Protein AF-A0A957PBJ5-F1 (afdb_monomer_lite)

Structure (mmCIF, N/CA/C/O backbone):
data_AF-A0A957PBJ5-F1
#
_entry.id   AF-A0A957PBJ5-F1
#
loop_
_atom_site.group_PDB
_atom_site.id
_atom_site.type_symbol
_atom_site.label_atom_id
_atom_site.label_alt_id
_atom_site.label_comp_id
_atom_site.label_asym_id
_atom_site.label_entity_id
_atom_site.label_seq_id
_atom_site.pdbx_PDB_ins_code
_atom_site.Cartn_x
_atom_site.Cartn_y
_atom_site.Cartn_z
_atom_site.occupancy
_atom_site.B_iso_or_equiv
_atom_site.auth_seq_id
_atom_site.auth_comp_id
_atom_site.auth_asym_id
_atom_site.auth_atom_id
_atom_site.pdbx_PDB_model_num
ATOM 1 N N . GLY A 1 1 ? 5.451 9.422 -8.117 1.00 60.31 1 GLY A N 1
ATOM 2 C CA . GLY A 1 1 ? 5.236 10.875 -8.255 1.00 60.31 1 GLY A CA 1
ATOM 3 C C . GLY A 1 1 ? 5.991 11.660 -7.193 1.00 60.31 1 GLY A C 1
ATOM 4 O O . GLY A 1 1 ? 6.461 11.076 -6.220 1.00 60.31 1 GLY A O 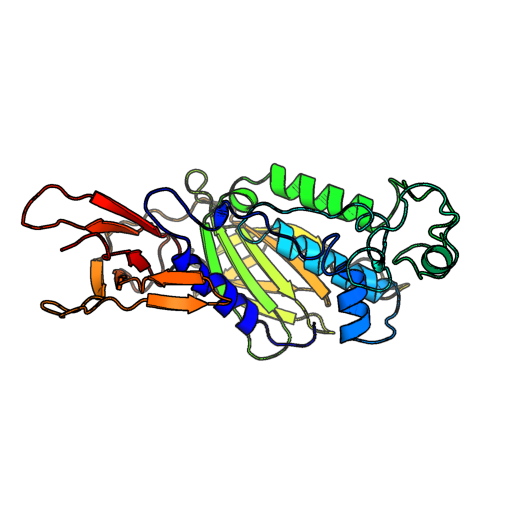1
ATOM 5 N N . GLY A 1 2 ? 6.094 12.979 -7.383 1.00 68.06 2 GLY A N 1
ATOM 6 C CA . GLY A 1 2 ? 6.824 13.903 -6.498 1.00 68.06 2 GLY A CA 1
ATOM 7 C C . GLY A 1 2 ? 6.012 14.517 -5.346 1.00 68.06 2 GLY A C 1
ATOM 8 O O . GLY A 1 2 ? 6.540 15.356 -4.619 1.00 68.06 2 GLY A O 1
ATOM 9 N N . ALA A 1 3 ? 4.742 14.135 -5.181 1.00 78.81 3 ALA A N 1
ATOM 10 C CA . ALA A 1 3 ? 3.877 14.631 -4.110 1.00 78.81 3 ALA A CA 1
ATOM 11 C C . ALA A 1 3 ? 4.184 13.981 -2.745 1.00 78.81 3 ALA A C 1
ATOM 13 O O . ALA A 1 3 ? 4.859 12.951 -2.660 1.00 78.81 3 ALA A O 1
ATOM 14 N N . GLY A 1 4 ? 3.674 14.585 -1.668 1.00 86.56 4 GLY A N 1
ATOM 15 C CA . GLY A 1 4 ? 3.733 14.000 -0.329 1.00 86.56 4 GLY A CA 1
ATOM 16 C C . GLY A 1 4 ? 2.822 12.783 -0.152 1.00 86.56 4 GLY A C 1
ATOM 17 O O . GLY A 1 4 ? 1.871 12.571 -0.904 1.00 86.56 4 GLY A O 1
ATOM 18 N N . ALA A 1 5 ? 3.105 11.999 0.884 1.00 91.56 5 ALA A N 1
ATOM 19 C CA . ALA A 1 5 ? 2.389 10.774 1.237 1.00 91.56 5 ALA A CA 1
ATOM 20 C C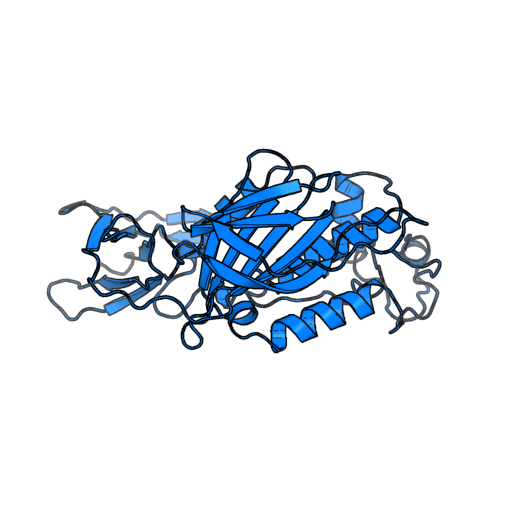 . ALA A 1 5 ? 0.972 10.993 1.810 1.00 91.56 5 ALA A C 1
ATOM 22 O O . ALA A 1 5 ? 0.202 10.042 1.928 1.00 91.56 5 ALA A O 1
ATOM 23 N N . ASP A 1 6 ? 0.596 12.226 2.155 1.00 94.62 6 ASP A N 1
ATOM 24 C CA . ASP A 1 6 ? -0.742 12.551 2.673 1.00 94.62 6 ASP A CA 1
ATOM 25 C C . ASP A 1 6 ? -1.882 12.197 1.706 1.00 94.62 6 ASP A C 1
ATOM 27 O O . ASP A 1 6 ? -2.988 11.888 2.149 1.00 94.62 6 ASP A O 1
ATOM 31 N N . ALA A 1 7 ? -1.620 12.191 0.396 1.00 92.56 7 ALA A N 1
ATOM 32 C CA . ALA A 1 7 ? -2.599 11.749 -0.593 1.00 92.56 7 ALA A CA 1
ATOM 33 C C . ALA A 1 7 ? -2.964 10.265 -0.417 1.00 92.56 7 ALA A C 1
ATOM 35 O O . ALA A 1 7 ? -4.136 9.920 -0.524 1.00 92.56 7 ALA A O 1
ATOM 36 N N . LEU A 1 8 ? -1.993 9.407 -0.073 1.00 93.94 8 LEU A N 1
ATOM 37 C CA . LEU A 1 8 ? -2.249 7.993 0.220 1.00 93.94 8 LEU A CA 1
ATOM 38 C C . LEU A 1 8 ? -3.034 7.830 1.520 1.00 93.94 8 LEU A C 1
ATOM 40 O O . LEU A 1 8 ? -3.991 7.067 1.550 1.00 93.94 8 LEU A O 1
ATOM 44 N N . ARG A 1 9 ? -2.691 8.585 2.576 1.00 95.31 9 ARG A N 1
ATOM 45 C CA . ARG A 1 9 ? -3.495 8.598 3.812 1.00 95.31 9 ARG A CA 1
ATOM 46 C C . ARG A 1 9 ? -4.957 8.901 3.507 1.00 95.31 9 ARG A C 1
ATOM 48 O O . ARG A 1 9 ? -5.824 8.194 3.996 1.00 95.31 9 ARG A O 1
ATOM 55 N N . ASN A 1 10 ? -5.214 9.959 2.741 1.00 94.69 10 ASN A N 1
ATOM 56 C CA . ASN A 1 10 ? -6.577 10.382 2.443 1.00 94.69 10 ASN A CA 1
ATOM 57 C C . ASN A 1 10 ? -7.299 9.356 1.560 1.00 94.69 10 ASN A C 1
ATOM 59 O O . ASN A 1 10 ? -8.431 9.016 1.869 1.00 94.69 10 ASN A O 1
ATOM 63 N N . LEU A 1 11 ? -6.623 8.813 0.538 1.00 94.38 11 LEU A N 1
ATOM 64 C CA . LEU A 1 11 ? -7.162 7.741 -0.303 1.00 94.38 11 LEU A CA 1
ATOM 65 C C . LEU A 1 11 ? -7.647 6.560 0.545 1.00 94.38 11 LEU A C 1
ATOM 67 O O . LEU A 1 11 ? -8.773 6.119 0.369 1.00 94.38 11 LEU A O 1
ATOM 71 N N . PHE A 1 12 ? -6.814 6.082 1.474 1.00 95.38 12 PHE A N 1
ATOM 72 C CA . PHE A 1 12 ? -7.177 4.957 2.336 1.00 95.38 12 PHE A CA 1
ATOM 73 C C . PHE A 1 12 ? -8.167 5.330 3.450 1.00 95.38 12 PHE A C 1
ATOM 75 O O . PHE A 1 12 ? -8.836 4.464 3.994 1.00 95.38 12 PHE A O 1
ATOM 82 N N . ALA A 1 13 ? -8.300 6.609 3.804 1.00 93.88 13 ALA A N 1
ATOM 83 C CA . ALA A 1 13 ? -9.338 7.058 4.733 1.00 93.88 13 ALA A CA 1
ATOM 84 C C . ALA A 1 13 ? -10.735 7.106 4.082 1.00 93.88 13 ALA A C 1
ATOM 86 O O . ALA A 1 13 ? -11.736 7.131 4.797 1.00 93.88 13 ALA A O 1
ATOM 87 N N . ASP A 1 14 ? -10.811 7.129 2.748 1.00 93.94 14 ASP A N 1
ATOM 88 C CA . ASP A 1 14 ? -12.068 7.062 1.991 1.00 93.94 14 ASP A CA 1
ATOM 89 C C . ASP A 1 14 ? -12.553 5.611 1.786 1.00 93.94 14 ASP A C 1
ATOM 91 O O . ASP A 1 14 ? -13.617 5.373 1.211 1.00 93.94 14 ASP A O 1
ATOM 95 N N . ASP A 1 15 ? -11.806 4.625 2.285 1.00 95.06 15 ASP A N 1
ATOM 96 C CA . ASP A 1 15 ? -12.132 3.202 2.184 1.00 95.06 15 ASP A CA 1
ATOM 97 C C . ASP A 1 15 ? -13.486 2.868 2.821 1.00 95.06 15 ASP A C 1
ATOM 99 O O . ASP A 1 15 ? -14.220 2.027 2.299 1.00 95.06 15 ASP A O 1
ATOM 103 N N . ASP A 1 16 ? -13.850 3.596 3.875 1.00 93.75 16 ASP A N 1
ATOM 104 C CA . ASP A 1 16 ? -15.081 3.414 4.645 1.00 93.75 16 ASP A CA 1
ATOM 105 C C . ASP A 1 16 ? -16.348 3.650 3.812 1.00 93.75 16 ASP A C 1
ATOM 107 O O . ASP A 1 16 ? -17.414 3.123 4.133 1.00 93.75 16 ASP A O 1
ATOM 111 N N . TYR A 1 17 ? -16.259 4.392 2.698 1.00 92.31 17 TYR A N 1
ATOM 112 C CA . TYR A 1 17 ? -17.377 4.543 1.756 1.00 92.31 17 TYR A CA 1
ATOM 113 C C . TYR A 1 17 ? -17.774 3.224 1.077 1.00 92.31 17 TYR A C 1
ATOM 115 O O . TYR A 1 17 ? -18.901 3.104 0.582 1.00 92.31 17 TYR A O 1
ATOM 123 N N . TYR A 1 18 ? -16.866 2.249 1.062 1.00 92.12 18 TYR A N 1
ATOM 124 C CA . TYR A 1 18 ? -17.073 0.900 0.544 1.00 92.12 18 TYR A CA 1
ATOM 125 C C . TYR A 1 18 ? -17.307 -0.130 1.654 1.00 92.12 18 TYR A C 1
ATOM 127 O O . TYR A 1 18 ? -17.421 -1.312 1.347 1.00 92.12 18 TYR A O 1
ATOM 135 N N . THR A 1 19 ? -17.328 0.284 2.924 1.00 92.12 19 THR A N 1
ATOM 136 C CA . THR A 1 19 ? -17.591 -0.608 4.055 1.00 92.12 19 THR A CA 1
ATOM 137 C C . THR A 1 19 ? -19.088 -0.643 4.328 1.00 92.12 19 THR A C 1
ATOM 139 O O . THR A 1 19 ? -19.666 0.322 4.835 1.00 92.12 19 THR A O 1
ATOM 142 N N . ASP A 1 20 ? -19.722 -1.772 4.017 1.00 90.25 20 ASP A N 1
ATOM 143 C CA . ASP A 1 20 ? -21.121 -2.023 4.346 1.00 90.25 20 ASP A CA 1
ATOM 144 C C . ASP A 1 20 ? -21.366 -3.471 4.822 1.00 90.25 20 ASP A C 1
ATOM 146 O O . ASP A 1 20 ? -20.470 -4.157 5.322 1.00 90.25 20 ASP A O 1
ATOM 150 N N . ALA A 1 21 ? -22.618 -3.935 4.782 1.00 88.94 21 ALA A N 1
ATOM 151 C CA . ALA A 1 21 ? -22.997 -5.233 5.323 1.00 88.94 21 ALA A CA 1
ATOM 152 C C . ALA A 1 21 ? -22.384 -6.427 4.567 1.00 88.94 21 ALA A C 1
ATOM 154 O O . ALA A 1 21 ? -22.269 -7.502 5.174 1.00 88.94 21 ALA A O 1
ATOM 155 N N . ASP A 1 22 ? -22.033 -6.263 3.291 1.00 87.75 22 ASP A N 1
ATOM 156 C CA . ASP A 1 22 ? -21.550 -7.320 2.398 1.00 87.75 22 ASP A CA 1
ATOM 157 C C . ASP A 1 22 ? -20.387 -6.903 1.477 1.00 87.75 22 ASP A C 1
ATOM 159 O O . ASP A 1 22 ? -19.896 -7.735 0.710 1.00 87.75 22 ASP A O 1
ATOM 163 N N . SER A 1 23 ? -19.877 -5.679 1.605 1.00 89.44 23 SER A N 1
ATOM 164 C CA . SER A 1 23 ? -18.703 -5.182 0.895 1.00 89.44 23 SER A CA 1
ATOM 165 C C . SER A 1 23 ? -17.704 -4.475 1.819 1.00 89.44 23 SER A C 1
ATOM 167 O O . SER A 1 23 ? -18.026 -3.967 2.893 1.00 89.44 23 SER A O 1
ATOM 169 N N . ASN A 1 24 ? -16.440 -4.532 1.406 1.00 90.44 24 ASN A N 1
ATOM 170 C CA . ASN A 1 24 ? -15.316 -3.814 1.994 1.00 90.44 24 ASN A CA 1
ATOM 171 C C . ASN A 1 24 ? -14.297 -3.610 0.872 1.00 90.44 24 ASN A C 1
ATOM 173 O O . ASN A 1 24 ? -14.102 -4.489 0.018 1.00 90.44 24 ASN A O 1
ATOM 177 N N . ALA A 1 25 ? -13.618 -2.471 0.874 1.00 92.38 25 ALA A N 1
ATOM 178 C CA . ALA A 1 25 ? -12.661 -2.165 -0.162 1.00 92.38 25 ALA A CA 1
ATOM 179 C C . ALA A 1 25 ? -11.377 -3.036 -0.180 1.00 92.38 25 ALA A C 1
ATOM 181 O O . ALA A 1 25 ? -10.609 -2.986 -1.140 1.00 92.38 25 ALA A O 1
ATOM 182 N N . TYR A 1 26 ? -11.202 -3.953 0.778 1.00 91.06 26 TYR A N 1
ATOM 183 C CA . TYR A 1 26 ? -10.214 -5.043 0.719 1.00 91.06 26 TYR A CA 1
ATOM 184 C C . TYR A 1 26 ? -10.490 -6.045 -0.414 1.00 91.06 26 TYR A C 1
ATOM 186 O O . TYR A 1 26 ? -9.587 -6.767 -0.830 1.00 91.06 26 TYR A O 1
ATOM 194 N N . SER A 1 27 ? -11.719 -6.076 -0.941 1.00 89.44 27 SER A N 1
ATOM 195 C CA . SER A 1 27 ? -12.099 -6.914 -2.088 1.00 89.44 27 SER A CA 1
ATOM 196 C C . SER A 1 27 ? -11.952 -6.205 -3.440 1.00 89.44 27 SER A C 1
ATOM 198 O O . SER A 1 27 ? -12.257 -6.803 -4.473 1.00 89.44 27 SER A O 1
ATOM 200 N N . LEU A 1 28 ? -11.517 -4.938 -3.465 1.00 93.06 28 LEU A N 1
ATOM 201 C CA . LEU A 1 28 ? -11.364 -4.198 -4.716 1.00 93.06 28 LEU A CA 1
ATOM 202 C C . LEU A 1 28 ? -10.130 -4.675 -5.486 1.00 93.06 28 LEU A C 1
ATOM 204 O O . LEU A 1 28 ? -9.044 -4.750 -4.905 1.00 93.06 28 LEU A O 1
ATOM 208 N N . PRO A 1 29 ? -10.255 -4.921 -6.801 1.00 95.31 29 PRO A N 1
ATOM 209 C CA . PRO A 1 29 ? -9.101 -5.006 -7.677 1.00 95.31 29 PRO A CA 1
ATOM 210 C C . PRO A 1 29 ? -8.335 -3.679 -7.665 1.00 95.31 29 PRO A C 1
ATOM 212 O O . PRO A 1 29 ? -8.904 -2.629 -7.967 1.00 95.31 29 PRO A O 1
ATOM 215 N N . THR A 1 30 ? -7.050 -3.723 -7.331 1.00 95.69 30 THR A N 1
ATOM 216 C CA . THR A 1 30 ? -6.150 -2.569 -7.363 1.00 95.69 30 THR A CA 1
ATOM 217 C C . THR A 1 30 ? -5.233 -2.681 -8.572 1.00 95.69 30 THR A C 1
ATOM 219 O O . THR A 1 30 ? -4.684 -3.741 -8.862 1.00 95.69 30 THR A O 1
ATOM 222 N N . PHE A 1 31 ? -5.084 -1.587 -9.311 1.00 96.19 31 PHE A N 1
ATOM 223 C CA . PHE A 1 31 ? -4.212 -1.508 -10.478 1.00 96.19 31 PHE A CA 1
ATOM 224 C C . PHE A 1 31 ? -3.640 -0.096 -10.591 1.00 96.19 31 PHE A C 1
ATOM 226 O O . PHE A 1 31 ? -4.268 0.875 -10.171 1.00 96.19 31 PHE A O 1
ATOM 233 N N . ILE A 1 32 ? -2.448 0.012 -11.168 1.00 96.06 32 ILE A N 1
ATOM 234 C CA . ILE A 1 32 ? -1.750 1.290 -11.398 1.00 96.06 32 ILE A CA 1
ATOM 235 C C . ILE A 1 32 ? -1.565 1.608 -12.889 1.00 96.06 32 ILE A C 1
ATOM 237 O O . ILE A 1 32 ? -1.034 2.656 -13.243 1.00 96.06 32 ILE A O 1
ATOM 241 N N . GLY A 1 33 ? -2.031 0.709 -13.753 1.00 95.44 33 GLY A N 1
ATOM 242 C CA . GLY A 1 33 ? -2.066 0.846 -15.201 1.00 95.44 33 GLY A CA 1
ATOM 243 C C . GLY A 1 33 ? -3.074 -0.137 -15.792 1.00 95.44 33 GLY A C 1
ATOM 244 O O . GLY A 1 33 ? -3.419 -1.139 -15.161 1.00 95.44 33 GLY A O 1
ATOM 245 N N . ASN A 1 34 ? -3.602 0.178 -16.972 1.00 95.81 34 ASN A N 1
ATOM 246 C CA . ASN A 1 34 ? -4.503 -0.692 -17.722 1.00 95.81 34 ASN A CA 1
ATOM 247 C C . ASN A 1 34 ? -4.548 -0.315 -19.217 1.00 95.81 34 ASN A C 1
ATOM 249 O O . ASN A 1 34 ? -3.924 0.642 -19.669 1.00 95.81 34 ASN A O 1
ATOM 253 N N . HIS A 1 35 ? -5.344 -1.068 -19.976 1.00 94.62 35 HIS A N 1
ATOM 254 C CA . HIS A 1 35 ? -5.518 -0.925 -21.423 1.00 94.62 35 HIS A CA 1
ATOM 255 C C . HIS A 1 35 ? -6.326 0.297 -21.879 1.00 94.62 35 HIS A C 1
ATOM 257 O O . HIS A 1 35 ? -6.486 0.468 -23.088 1.00 94.62 35 HIS A O 1
ATOM 263 N N . ASP A 1 36 ? -6.913 1.066 -20.960 1.00 92.75 36 ASP A N 1
ATOM 264 C CA . ASP A 1 36 ? -7.761 2.218 -21.284 1.00 92.75 36 ASP A CA 1
ATOM 265 C C . ASP A 1 36 ? -7.028 3.531 -21.042 1.00 92.75 36 ASP A C 1
ATOM 267 O O . ASP A 1 36 ? -7.086 4.425 -21.879 1.00 92.75 36 ASP A O 1
ATOM 271 N N . ARG A 1 37 ? -6.348 3.641 -19.897 1.00 92.69 37 ARG A N 1
ATOM 272 C CA . ARG A 1 37 ? -5.684 4.868 -19.450 1.00 92.69 37 ARG A CA 1
ATOM 273 C C . ARG A 1 37 ? -4.199 4.897 -19.768 1.00 92.69 37 ARG A C 1
ATOM 275 O O . ARG A 1 37 ? -3.638 5.978 -19.860 1.00 92.69 37 ARG A O 1
ATOM 282 N N . GLY A 1 38 ? -3.553 3.741 -19.882 1.00 95.50 38 GLY A N 1
ATOM 283 C CA . GLY A 1 38 ? -2.102 3.668 -20.018 1.00 95.50 38 GLY A CA 1
ATOM 284 C C . GLY A 1 38 ? -1.427 2.835 -18.935 1.00 95.50 38 GLY A C 1
ATOM 285 O O . GLY A 1 38 ? -2.049 2.390 -17.964 1.00 95.50 38 GLY A O 1
ATOM 286 N N . ARG A 1 39 ? -0.125 2.625 -19.124 1.00 96.31 39 ARG A N 1
ATOM 287 C CA . ARG A 1 39 ? 0.744 1.871 -18.215 1.00 96.31 39 ARG A CA 1
ATOM 288 C C . ARG A 1 39 ? 1.342 2.797 -17.167 1.00 96.31 39 ARG A C 1
ATOM 290 O O . ARG A 1 39 ? 1.539 3.985 -17.413 1.00 96.31 39 ARG A O 1
ATOM 297 N N . PHE A 1 40 ? 1.709 2.248 -16.012 1.00 95.75 40 PHE A N 1
ATOM 298 C CA . PHE A 1 40 ? 2.335 3.056 -14.964 1.00 95.75 40 PHE A CA 1
ATOM 299 C C . PHE A 1 40 ? 3.657 3.694 -15.417 1.00 95.75 40 PHE A C 1
ATOM 301 O O . PHE A 1 40 ? 3.933 4.835 -15.058 1.00 95.75 40 PHE A O 1
ATOM 308 N N . ALA A 1 41 ? 4.458 2.982 -16.219 1.00 95.50 41 ALA A N 1
ATOM 309 C CA . ALA A 1 41 ? 5.715 3.510 -16.746 1.00 95.50 41 ALA A CA 1
ATOM 310 C C . ALA A 1 41 ? 5.500 4.763 -17.616 1.00 95.50 41 ALA A C 1
ATOM 312 O O . ALA A 1 41 ? 6.246 5.726 -17.473 1.00 95.50 41 ALA A O 1
ATOM 313 N N . HIS A 1 42 ? 4.431 4.801 -18.420 1.00 95.06 42 HIS A N 1
ATOM 314 C CA . HIS A 1 42 ? 4.063 5.990 -19.190 1.00 95.06 42 HIS A CA 1
ATOM 315 C C . HIS A 1 42 ? 3.769 7.190 -18.279 1.00 95.06 42 HIS A C 1
ATOM 317 O O . HIS A 1 42 ? 4.392 8.239 -18.416 1.00 95.06 42 HIS A O 1
ATOM 323 N N . PHE A 1 43 ? 2.894 7.024 -17.280 1.00 94.69 43 PHE A N 1
ATOM 324 C CA . PHE A 1 43 ? 2.588 8.104 -16.330 1.00 94.69 43 PHE A CA 1
ATOM 325 C C . PHE A 1 43 ? 3.814 8.542 -15.523 1.00 94.69 43 PHE A C 1
ATOM 327 O O . PHE A 1 43 ? 3.943 9.707 -15.150 1.00 94.69 43 PHE A O 1
ATOM 334 N N . LEU A 1 44 ? 4.728 7.610 -15.235 1.00 94.44 44 LEU A N 1
ATOM 335 C CA . LEU A 1 44 ? 5.987 7.924 -14.576 1.00 94.44 44 LEU A CA 1
ATOM 336 C C . LEU A 1 44 ? 6.849 8.853 -15.442 1.00 94.44 44 LEU A C 1
ATOM 338 O O . LEU A 1 44 ? 7.397 9.822 -14.909 1.00 94.44 44 LEU A O 1
ATOM 342 N N . ASP A 1 45 ? 6.957 8.576 -16.739 1.00 92.62 45 ASP A N 1
ATOM 343 C CA . ASP A 1 45 ? 7.727 9.394 -17.675 1.00 92.62 45 ASP A CA 1
ATOM 344 C C . ASP A 1 45 ? 7.060 10.762 -17.905 1.00 92.62 45 ASP A C 1
ATOM 346 O O . ASP A 1 45 ? 7.753 11.782 -17.906 1.00 92.62 45 ASP A O 1
ATOM 350 N N . GLU A 1 46 ? 5.725 10.828 -17.991 1.00 92.62 46 GLU A N 1
ATOM 351 C CA . GLU A 1 46 ? 4.984 12.099 -18.058 1.00 92.62 46 GLU A CA 1
ATOM 352 C C . GLU A 1 46 ? 5.243 12.990 -16.830 1.00 92.62 46 GLU A C 1
ATOM 354 O O . GLU A 1 46 ? 5.477 14.194 -16.960 1.00 92.62 46 GLU A O 1
ATOM 359 N N . ASP A 1 47 ? 5.248 12.397 -15.632 1.00 91.50 47 ASP A N 1
ATOM 360 C CA . ASP A 1 47 ? 5.425 13.117 -14.368 1.00 91.50 47 ASP A CA 1
ATOM 361 C C . ASP A 1 47 ? 6.853 13.653 -14.160 1.00 91.50 47 ASP A C 1
ATOM 363 O O . ASP A 1 47 ? 7.051 14.599 -13.391 1.00 91.50 47 ASP A O 1
ATOM 367 N N . ASN A 1 48 ? 7.868 13.009 -14.747 1.00 90.25 48 ASN A N 1
ATOM 368 C CA . ASN A 1 48 ? 9.274 13.242 -14.383 1.00 90.25 48 ASN A CA 1
ATOM 369 C C . ASN A 1 48 ? 10.167 13.658 -15.559 1.00 90.25 48 ASN A C 1
ATOM 371 O O . ASN A 1 48 ? 11.271 14.156 -15.326 1.00 90.25 48 ASN A O 1
ATOM 375 N N . GLY A 1 49 ? 9.712 13.495 -16.803 1.00 87.06 49 GLY A N 1
ATOM 376 C CA . GLY A 1 49 ? 10.581 13.570 -17.971 1.00 87.06 49 GLY A CA 1
ATOM 377 C C . GLY A 1 49 ? 11.626 12.442 -17.981 1.00 87.06 49 GLY A C 1
ATOM 378 O O . GLY A 1 49 ? 11.470 11.446 -17.274 1.00 87.06 49 GLY A O 1
ATOM 379 N N . PRO A 1 50 ? 12.712 12.578 -18.767 1.00 80.88 50 PRO A N 1
ATOM 380 C CA . PRO A 1 50 ? 13.721 11.530 -18.895 1.00 80.88 50 PRO A CA 1
ATOM 381 C C . PRO A 1 50 ? 14.393 11.199 -17.556 1.00 80.88 50 PRO A C 1
ATOM 383 O O . PRO A 1 50 ? 15.060 12.049 -16.959 1.00 80.88 50 PRO A O 1
ATOM 386 N N . LEU A 1 51 ? 14.260 9.947 -17.118 1.00 90.38 51 LEU A N 1
ATOM 387 C CA . LEU A 1 51 ? 14.918 9.397 -15.934 1.00 90.38 51 LEU A CA 1
ATOM 388 C C . LEU A 1 51 ? 15.950 8.333 -16.337 1.00 90.38 51 LEU A C 1
ATOM 390 O O . LEU A 1 51 ? 15.739 7.625 -17.322 1.00 90.38 51 LEU A O 1
ATOM 394 N N . PRO A 1 52 ? 17.046 8.162 -15.574 1.00 90.94 52 PRO A N 1
ATOM 395 C CA . PRO A 1 52 ? 17.922 7.008 -15.738 1.00 90.94 52 PRO A CA 1
ATOM 396 C C . PRO A 1 52 ? 17.154 5.697 -15.533 1.00 90.94 52 PRO A C 1
ATOM 398 O O . PRO A 1 52 ? 16.317 5.600 -14.632 1.00 90.94 52 PRO A O 1
ATOM 401 N N . ASP A 1 53 ? 17.485 4.670 -16.313 1.00 90.75 53 ASP A N 1
ATOM 402 C CA . ASP A 1 53 ? 16.749 3.401 -16.316 1.00 90.75 53 ASP A CA 1
ATOM 403 C C . ASP A 1 53 ? 16.709 2.714 -14.936 1.00 90.75 53 ASP A C 1
ATOM 405 O O . ASP A 1 53 ? 15.648 2.316 -14.458 1.00 90.75 53 ASP A O 1
ATOM 409 N N . ALA A 1 54 ? 17.831 2.713 -14.206 1.00 92.25 54 ALA A N 1
ATOM 410 C CA . ALA A 1 54 ? 17.890 2.196 -12.836 1.00 92.25 54 ALA A CA 1
ATOM 411 C C . ALA A 1 54 ? 16.900 2.896 -11.880 1.00 92.25 54 ALA A C 1
ATOM 413 O O . ALA A 1 54 ? 16.358 2.272 -10.964 1.00 92.25 54 ALA A O 1
ATOM 414 N N . GLU A 1 55 ? 16.644 4.192 -12.085 1.00 93.62 55 GLU A N 1
ATOM 415 C CA . GLU A 1 55 ? 15.671 4.943 -11.291 1.00 93.62 55 GLU A CA 1
ATOM 416 C C . GLU A 1 55 ? 14.233 4.623 -11.719 1.00 93.62 55 GLU A C 1
ATOM 418 O O . GLU A 1 55 ? 13.378 4.428 -10.849 1.00 93.62 55 GLU A O 1
ATOM 423 N N . ARG A 1 56 ? 13.969 4.498 -13.031 1.00 94.69 56 ARG A N 1
ATOM 424 C CA . ARG A 1 56 ? 12.666 4.044 -13.559 1.00 94.69 56 ARG A CA 1
ATOM 425 C C . ARG A 1 56 ? 12.308 2.681 -12.974 1.00 94.69 56 ARG A C 1
ATOM 427 O O . ARG A 1 56 ? 11.246 2.540 -12.369 1.00 94.69 56 ARG A O 1
ATOM 434 N N . LEU A 1 57 ? 13.233 1.721 -13.035 1.00 95.62 57 LEU A N 1
ATOM 435 C CA . LEU A 1 57 ? 13.076 0.395 -12.438 1.00 95.62 57 LEU A CA 1
ATOM 436 C C . LEU A 1 57 ? 12.731 0.468 -10.949 1.00 95.62 57 LEU A C 1
ATOM 438 O O . LEU A 1 57 ? 11.760 -0.154 -10.520 1.00 95.62 57 LEU A O 1
ATOM 442 N N . ALA A 1 58 ? 13.481 1.235 -10.152 1.00 96.12 58 ALA A N 1
ATOM 443 C CA . ALA A 1 58 ? 13.223 1.344 -8.716 1.00 96.12 58 ALA A CA 1
ATOM 444 C C . ALA A 1 58 ? 11.825 1.914 -8.420 1.00 96.12 58 ALA A C 1
ATOM 446 O O . ALA A 1 58 ? 11.090 1.377 -7.592 1.00 96.12 58 ALA A O 1
ATOM 447 N N . ARG A 1 59 ? 11.410 2.957 -9.145 1.00 96.88 59 ARG A N 1
ATOM 448 C CA . ARG A 1 59 ? 10.092 3.583 -8.968 1.00 96.88 59 ARG A CA 1
ATOM 449 C C . ARG A 1 59 ? 8.940 2.680 -9.419 1.00 96.88 59 ARG A C 1
ATOM 451 O O . ARG A 1 59 ? 7.908 2.659 -8.749 1.00 96.88 59 ARG A O 1
ATOM 458 N N . ILE A 1 60 ? 9.108 1.917 -10.501 1.00 97.50 60 ILE A N 1
ATOM 459 C CA . ILE A 1 60 ? 8.114 0.931 -10.955 1.00 97.50 60 ILE A CA 1
ATOM 460 C C . ILE A 1 60 ? 7.979 -0.197 -9.932 1.00 97.50 60 ILE A C 1
ATOM 462 O O . ILE A 1 60 ? 6.857 -0.549 -9.561 1.00 97.50 60 ILE A O 1
ATOM 466 N N . LYS A 1 61 ? 9.099 -0.726 -9.424 1.00 98.00 61 LYS A N 1
ATOM 467 C CA . LYS A 1 61 ? 9.097 -1.749 -8.369 1.00 98.00 61 LYS A CA 1
ATOM 468 C C . LYS A 1 61 ? 8.441 -1.241 -7.090 1.00 98.00 61 LYS A C 1
ATOM 470 O O . LYS A 1 61 ? 7.622 -1.950 -6.515 1.00 98.00 61 LYS A O 1
ATOM 475 N N . LEU A 1 62 ? 8.729 -0.004 -6.681 1.00 97.94 62 LEU A N 1
ATOM 476 C CA . LEU A 1 62 ? 8.081 0.636 -5.537 1.00 97.94 62 LEU A CA 1
ATOM 477 C C . LEU A 1 62 ? 6.562 0.733 -5.711 1.00 97.94 62 LEU A C 1
ATOM 479 O O . LEU A 1 62 ? 5.815 0.402 -4.791 1.00 97.94 62 LEU A O 1
ATOM 483 N N . ALA A 1 63 ? 6.102 1.190 -6.877 1.00 97.50 63 ALA A N 1
ATOM 484 C CA . ALA A 1 63 ? 4.677 1.334 -7.157 1.00 97.50 63 ALA A CA 1
ATOM 485 C C . ALA A 1 63 ? 3.954 -0.019 -7.123 1.00 97.50 63 ALA A C 1
ATOM 487 O O . ALA A 1 63 ? 2.897 -0.137 -6.504 1.00 97.50 63 ALA A O 1
ATOM 488 N N . HIS A 1 64 ? 4.561 -1.057 -7.703 1.00 98.44 64 HIS A N 1
ATOM 489 C CA . HIS A 1 64 ? 4.024 -2.413 -7.645 1.00 98.44 64 HIS A CA 1
ATOM 490 C C . HIS A 1 64 ? 4.073 -2.988 -6.227 1.00 98.44 64 HIS A C 1
ATOM 492 O O . HIS A 1 64 ? 3.094 -3.584 -5.795 1.00 98.44 64 HIS A O 1
ATOM 498 N N . ALA A 1 65 ? 5.142 -2.767 -5.457 1.00 98.25 65 ALA A N 1
ATOM 499 C CA . ALA A 1 65 ? 5.202 -3.186 -4.057 1.00 98.25 65 ALA A CA 1
ATOM 500 C C . ALA A 1 65 ? 4.081 -2.542 -3.227 1.00 98.25 65 ALA A C 1
ATOM 502 O O . ALA A 1 65 ? 3.408 -3.232 -2.464 1.00 98.25 65 ALA A O 1
ATOM 503 N N . LEU A 1 66 ? 3.815 -1.244 -3.419 1.00 97.56 66 LEU A N 1
ATOM 504 C CA . LEU A 1 66 ? 2.681 -0.580 -2.776 1.00 97.56 66 LEU A CA 1
ATOM 505 C C . LEU A 1 66 ? 1.340 -1.186 -3.223 1.00 97.56 66 LEU A C 1
ATOM 507 O O . LEU A 1 66 ? 0.498 -1.445 -2.372 1.00 97.56 66 LEU A O 1
ATOM 511 N N . MET A 1 67 ? 1.154 -1.466 -4.517 1.00 97.50 67 MET A N 1
ATOM 512 C CA . MET A 1 67 ? -0.057 -2.117 -5.040 1.00 97.50 67 MET A CA 1
ATOM 513 C C . MET A 1 67 ? -0.269 -3.526 -4.464 1.00 97.50 67 MET A C 1
ATOM 515 O O . MET A 1 67 ? -1.401 -3.893 -4.165 1.00 97.50 67 MET A O 1
ATOM 519 N N . PHE A 1 68 ? 0.806 -4.303 -4.296 1.00 98.25 68 PHE A N 1
ATOM 520 C CA . PHE A 1 68 ? 0.764 -5.650 -3.722 1.00 98.25 68 PHE A CA 1
ATOM 521 C C . PHE A 1 68 ? 0.481 -5.650 -2.221 1.00 98.25 68 PHE A C 1
ATOM 523 O O . PHE A 1 68 ? -0.230 -6.528 -1.742 1.00 98.25 68 PHE A O 1
ATOM 530 N N . PHE A 1 69 ? 1.090 -4.732 -1.468 1.00 98.31 69 PHE A N 1
ATOM 531 C CA . PHE A 1 69 ? 1.105 -4.812 -0.006 1.00 98.31 69 PHE A CA 1
ATOM 532 C C . PHE A 1 69 ? 0.161 -3.840 0.686 1.00 98.31 69 PHE A C 1
ATOM 534 O O . PHE A 1 69 ? -0.071 -4.005 1.884 1.00 98.31 69 PHE A O 1
ATOM 541 N N . ALA A 1 70 ? -0.410 -2.871 -0.028 1.00 97.38 70 ALA A N 1
ATOM 542 C CA . ALA A 1 70 ? -1.623 -2.211 0.430 1.00 97.38 70 ALA A CA 1
ATOM 543 C C . ALA A 1 70 ? -2.810 -3.189 0.386 1.00 97.38 70 ALA A C 1
ATOM 545 O O . ALA A 1 70 ? -2.735 -4.272 -0.198 1.00 97.38 70 ALA A O 1
ATOM 546 N N . ARG A 1 71 ? -3.917 -2.823 1.028 1.00 95.75 71 ARG A N 1
ATOM 547 C CA . ARG A 1 71 ? -5.170 -3.578 0.949 1.00 95.75 71 ARG A CA 1
ATOM 548 C C . ARG A 1 71 ? -5.636 -3.730 -0.507 1.00 95.75 71 ARG A C 1
ATOM 550 O O . ARG A 1 71 ? -5.325 -2.890 -1.354 1.00 95.75 71 ARG A O 1
ATOM 557 N N . GLY A 1 72 ? -6.476 -4.731 -0.767 1.00 95.12 72 GLY A N 1
ATOM 558 C CA . GLY A 1 72 ? -7.068 -4.979 -2.084 1.00 95.12 72 GLY A CA 1
ATOM 559 C C . GLY A 1 72 ? -6.484 -6.202 -2.793 1.00 95.12 72 GLY A C 1
ATOM 560 O O . GLY A 1 72 ? -5.683 -6.958 -2.238 1.00 95.12 72 GLY A O 1
ATOM 561 N N . VAL A 1 73 ? -6.911 -6.399 -4.038 1.00 95.81 73 VAL A N 1
ATOM 562 C CA . VAL A 1 73 ? -6.496 -7.513 -4.896 1.00 95.81 73 VAL A CA 1
ATOM 563 C C . VAL A 1 73 ? -5.620 -6.967 -6.030 1.00 95.81 73 VAL A C 1
ATOM 565 O O . VAL A 1 73 ? -6.167 -6.393 -6.972 1.00 95.81 73 VAL A O 1
ATOM 568 N N . PRO A 1 74 ? -4.285 -7.130 -5.980 1.00 97.06 74 PRO A N 1
ATOM 569 C CA . PRO A 1 74 ? -3.388 -6.542 -6.970 1.00 97.06 74 PRO A CA 1
ATOM 570 C C . PRO A 1 74 ? -3.576 -7.168 -8.355 1.00 97.06 74 PRO A C 1
ATOM 572 O O . PRO A 1 74 ? -3.575 -8.392 -8.507 1.00 97.06 74 PRO A O 1
ATOM 575 N N . VAL A 1 75 ? -3.687 -6.319 -9.375 1.00 97.69 75 VAL A N 1
ATOM 576 C CA . VAL A 1 75 ? -3.806 -6.699 -10.785 1.00 97.69 75 VAL A CA 1
ATOM 577 C C . VAL A 1 75 ? -2.645 -6.095 -11.566 1.00 97.69 75 VAL A C 1
ATOM 579 O O . VAL A 1 75 ? -2.495 -4.878 -11.638 1.00 97.69 75 VAL A O 1
ATOM 582 N N . ILE A 1 76 ? -1.838 -6.963 -12.175 1.00 97.56 76 ILE A N 1
ATOM 583 C CA . ILE A 1 76 ? -0.772 -6.571 -13.103 1.00 97.56 76 ILE A CA 1
ATOM 584 C C . ILE A 1 76 ? -1.349 -6.538 -14.516 1.00 97.56 76 ILE A C 1
ATOM 586 O O . ILE A 1 76 ? -2.072 -7.455 -14.920 1.00 97.56 76 ILE A O 1
ATOM 590 N N . TYR A 1 77 ? -1.017 -5.496 -15.272 1.00 97.75 77 TYR A N 1
ATOM 591 C CA . TYR A 1 77 ? -1.347 -5.414 -16.685 1.00 97.75 77 TYR A CA 1
ATOM 592 C C . TYR A 1 77 ? -0.208 -6.006 -17.527 1.00 97.75 77 TYR A C 1
ATOM 594 O O . TYR A 1 77 ? 0.961 -5.723 -17.286 1.00 97.75 77 TYR A O 1
ATOM 602 N N . TYR A 1 78 ? -0.543 -6.868 -18.493 1.00 97.44 78 TYR A N 1
ATOM 603 C CA . TYR A 1 78 ? 0.450 -7.657 -19.235 1.00 97.44 78 TYR A CA 1
ATOM 604 C C . TYR A 1 78 ? 1.508 -6.767 -19.897 1.00 97.44 78 TYR A C 1
ATOM 606 O O . TYR A 1 78 ? 1.170 -5.732 -20.474 1.00 97.44 78 TYR A O 1
ATOM 614 N N . GLY A 1 79 ? 2.768 -7.188 -19.866 1.00 97.19 79 GLY A N 1
ATOM 615 C CA . GLY A 1 79 ? 3.888 -6.420 -20.407 1.00 97.19 79 GLY A CA 1
ATOM 616 C C . GLY A 1 79 ? 4.489 -5.419 -19.423 1.00 97.19 79 GLY A C 1
ATOM 617 O O . GLY A 1 79 ? 5.640 -5.037 -19.615 1.00 97.19 79 GLY A O 1
ATOM 618 N N . ASP A 1 80 ? 3.805 -5.054 -18.332 1.00 97.75 80 ASP A N 1
ATOM 619 C CA . ASP A 1 80 ? 4.427 -4.244 -17.273 1.00 97.75 80 ASP A CA 1
ATOM 620 C C . ASP A 1 80 ? 5.611 -5.008 -16.648 1.00 97.75 80 ASP A C 1
ATOM 622 O O . ASP A 1 80 ? 6.642 -4.427 -16.312 1.00 97.75 80 ASP A O 1
ATOM 626 N N . GLU A 1 81 ? 5.510 -6.338 -16.566 1.00 97.81 81 GLU A N 1
ATOM 627 C CA . GLU A 1 81 ? 6.587 -7.228 -16.131 1.00 97.81 81 GLU A CA 1
ATOM 628 C C . GLU A 1 81 ? 7.775 -7.291 -17.112 1.00 97.81 81 GLU A C 1
ATOM 630 O O . GLU A 1 81 ? 8.869 -7.706 -16.723 1.00 97.81 81 GLU A O 1
ATOM 635 N N . GLN A 1 82 ? 7.575 -6.818 -18.345 1.00 97.94 82 GLN A N 1
ATOM 636 C CA . GLN A 1 82 ? 8.558 -6.750 -19.434 1.00 97.94 82 GLN A CA 1
ATOM 637 C C . GLN A 1 82 ? 8.983 -5.309 -19.759 1.00 97.94 82 GLN A C 1
ATOM 639 O O . GLN A 1 82 ? 9.603 -5.056 -20.785 1.00 97.94 82 GLN A O 1
ATOM 644 N N . GLY A 1 83 ? 8.629 -4.344 -18.901 1.00 97.00 83 GLY A N 1
ATOM 645 C CA . GLY A 1 83 ? 9.049 -2.954 -19.074 1.00 97.00 83 GLY A CA 1
ATOM 646 C C . GLY A 1 83 ? 8.280 -2.181 -20.143 1.00 97.00 83 GLY A C 1
ATOM 647 O O . GLY A 1 83 ? 8.762 -1.139 -20.580 1.00 97.00 83 GLY A O 1
ATOM 648 N N . PHE A 1 84 ? 7.097 -2.644 -20.562 1.00 97.44 84 PHE A N 1
ATOM 649 C CA . PHE A 1 84 ? 6.278 -1.911 -21.529 1.00 97.44 84 PHE A CA 1
ATOM 650 C C . PHE A 1 84 ? 5.877 -0.536 -20.987 1.00 97.44 84 PHE A C 1
ATOM 652 O O . PHE A 1 84 ? 5.442 -0.397 -19.842 1.00 97.44 84 PHE A O 1
ATOM 659 N N . VAL A 1 85 ? 5.994 0.478 -21.846 1.00 95.56 85 VAL A N 1
ATOM 660 C CA . VAL A 1 85 ? 5.730 1.884 -21.507 1.00 95.56 85 VAL A CA 1
ATOM 661 C C . VAL A 1 85 ? 4.522 2.384 -22.277 1.00 95.56 85 VAL A C 1
ATOM 663 O O . VAL A 1 85 ? 3.481 2.653 -21.67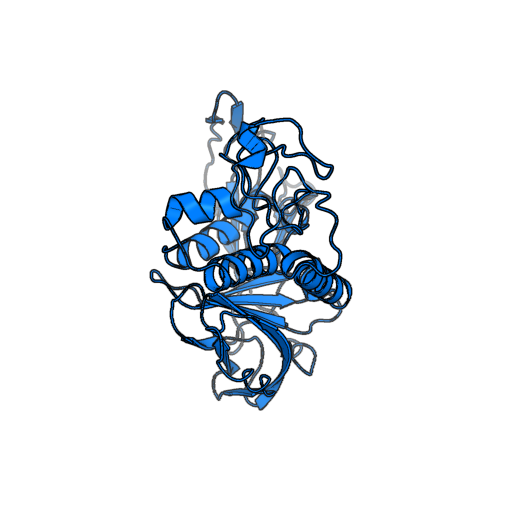7 1.00 95.56 85 VAL A O 1
ATOM 666 N N . GLY A 1 86 ? 4.637 2.398 -23.603 1.00 93.62 86 GLY A N 1
ATOM 667 C CA . GLY A 1 86 ? 3.625 2.918 -24.502 1.00 93.62 86 GLY A CA 1
ATOM 668 C C . GLY A 1 86 ? 3.454 4.433 -24.459 1.00 93.62 86 GLY A C 1
ATOM 669 O O . GLY A 1 86 ? 3.986 5.138 -23.601 1.00 93.62 86 GLY A O 1
ATOM 670 N N . ASP A 1 87 ? 2.617 4.914 -25.371 1.00 92.19 87 ASP A N 1
ATOM 671 C CA . ASP A 1 87 ? 2.322 6.335 -25.586 1.00 92.19 87 ASP A CA 1
ATOM 672 C C . ASP A 1 87 ? 1.027 6.798 -24.883 1.00 92.19 87 ASP A C 1
ATOM 674 O O . ASP A 1 87 ? 0.438 7.817 -25.251 1.00 92.19 87 ASP A O 1
ATOM 678 N N . GLY A 1 88 ? 0.528 6.019 -23.916 1.00 88.25 88 GLY A N 1
ATOM 679 C CA . GLY A 1 88 ? -0.667 6.342 -23.126 1.00 88.25 88 GLY A CA 1
ATOM 680 C C . GLY A 1 88 ? -1.947 5.635 -23.587 1.00 88.25 88 GLY A C 1
ATOM 681 O O . GLY A 1 88 ? -1.919 4.474 -23.977 1.00 88.25 88 GLY A O 1
ATOM 682 N N . ASP A 1 89 ? -3.083 6.321 -23.482 1.00 88.50 89 ASP A N 1
ATOM 683 C CA . ASP A 1 89 ? -4.468 5.834 -23.636 1.00 88.50 89 ASP A CA 1
ATOM 684 C C . ASP A 1 89 ? -4.765 4.746 -24.711 1.00 88.50 89 ASP A C 1
ATOM 686 O O . ASP A 1 89 ? -4.248 4.742 -25.832 1.00 88.50 89 ASP A O 1
ATOM 690 N N . ASP A 1 90 ? -5.750 3.883 -24.414 1.00 91.56 90 ASP A N 1
ATOM 691 C CA . ASP A 1 90 ? -6.365 2.887 -25.316 1.00 91.56 90 ASP A CA 1
ATOM 692 C C . ASP A 1 90 ? -5.341 2.032 -26.092 1.00 91.56 90 ASP A C 1
ATOM 694 O O . ASP A 1 90 ? -4.705 1.128 -25.547 1.00 91.56 90 ASP A O 1
ATOM 698 N N . LYS A 1 91 ? -5.188 2.287 -27.396 1.00 93.19 91 LYS A N 1
ATOM 699 C CA . LYS A 1 91 ? -4.312 1.515 -28.289 1.00 93.19 91 LYS A CA 1
ATOM 700 C C . LYS A 1 91 ? -2.843 1.775 -28.016 1.00 93.19 91 LYS A C 1
ATOM 702 O O . LYS A 1 91 ? -2.029 0.923 -28.351 1.00 93.19 91 LYS A O 1
ATOM 707 N N . ASN A 1 92 ? -2.506 2.905 -27.412 1.00 94.12 92 ASN A N 1
ATOM 708 C CA . ASN A 1 92 ? -1.127 3.263 -27.119 1.00 94.12 92 ASN A CA 1
ATOM 709 C C . ASN A 1 92 ? -0.572 2.501 -25.899 1.00 94.12 92 ASN A C 1
ATOM 711 O O . ASN A 1 92 ? 0.616 2.594 -25.613 1.00 94.12 92 ASN A O 1
ATOM 715 N N . ALA A 1 93 ? -1.395 1.679 -25.238 1.00 95.38 93 ALA A N 1
ATOM 716 C CA . ALA A 1 93 ? -1.010 0.794 -24.137 1.00 95.38 93 ALA A CA 1
ATOM 717 C C . ALA A 1 93 ? -1.242 -0.694 -24.452 1.00 95.38 93 ALA A C 1
ATOM 719 O O . ALA A 1 93 ? -1.380 -1.520 -23.547 1.00 95.38 93 ALA A O 1
ATOM 720 N N . ARG A 1 94 ? -1.352 -1.057 -25.735 1.00 96.06 94 ARG A N 1
ATOM 721 C CA . ARG A 1 94 ? -1.695 -2.417 -26.190 1.00 96.06 94 ARG A CA 1
ATOM 722 C C . ARG A 1 94 ? -0.623 -3.028 -27.087 1.00 96.06 94 ARG A C 1
ATOM 724 O O . ARG A 1 94 ? -0.951 -3.761 -28.015 1.00 96.06 94 ARG A O 1
ATOM 731 N N . GLN A 1 95 ? 0.642 -2.722 -26.799 1.00 95.75 95 GLN A N 1
ATOM 732 C CA . GLN A 1 95 ? 1.805 -3.333 -27.445 1.00 95.75 95 GLN A CA 1
ATOM 733 C C . GLN A 1 95 ? 1.684 -4.862 -27.437 1.00 95.75 95 GLN A C 1
ATOM 735 O O . GLN A 1 95 ? 1.185 -5.457 -26.472 1.00 95.75 95 GLN A O 1
ATOM 740 N N . ASP A 1 96 ? 2.146 -5.497 -28.509 1.00 94.38 96 ASP A N 1
ATOM 741 C CA . ASP A 1 96 ? 2.151 -6.949 -28.618 1.00 94.38 96 ASP A CA 1
ATOM 742 C C . ASP A 1 96 ? 3.236 -7.537 -27.702 1.00 94.38 96 ASP A C 1
ATOM 744 O O . ASP A 1 96 ? 4.368 -7.067 -27.680 1.00 94.38 96 ASP A O 1
ATOM 748 N N . MET A 1 97 ? 2.908 -8.597 -26.955 1.00 94.44 97 MET A N 1
ATOM 749 C CA . MET A 1 97 ? 3.926 -9.398 -26.248 1.00 94.44 97 MET A CA 1
ATOM 750 C C . MET A 1 97 ? 4.815 -10.180 -27.239 1.00 94.44 97 MET A C 1
ATOM 752 O O . MET A 1 97 ? 5.937 -10.566 -26.927 1.00 94.44 97 MET A O 1
ATOM 756 N N . PHE A 1 98 ? 4.289 -10.410 -28.443 1.00 95.38 98 PHE A N 1
ATOM 757 C CA . PHE A 1 98 ? 4.987 -11.012 -29.574 1.00 95.38 98 PHE A CA 1
ATOM 758 C C . PHE A 1 98 ? 5.618 -9.926 -30.461 1.00 95.38 98 PHE A C 1
ATOM 760 O O . PHE A 1 98 ? 5.160 -8.788 -30.410 1.00 95.38 98 PHE A O 1
ATOM 767 N N . PRO A 1 99 ? 6.559 -10.282 -31.358 1.00 97.12 99 PRO A N 1
ATOM 768 C CA . PRO A 1 99 ? 7.164 -9.348 -32.308 1.00 97.12 99 PRO A CA 1
ATOM 769 C C . PRO A 1 99 ? 6.151 -8.476 -33.072 1.00 97.12 99 PRO A C 1
ATOM 771 O O . PRO A 1 99 ? 5.468 -8.946 -33.991 1.00 97.12 99 PRO A O 1
ATOM 774 N N . SER A 1 100 ? 6.081 -7.195 -32.711 1.00 96.69 100 SER A N 1
ATOM 775 C CA . SER A 1 100 ? 5.173 -6.209 -33.296 1.00 96.69 100 SER A CA 1
ATOM 776 C C . SER A 1 100 ? 5.622 -5.769 -34.695 1.00 96.69 100 SER A C 1
ATOM 778 O O . SER A 1 100 ? 6.803 -5.563 -34.991 1.00 96.69 100 SER A O 1
ATOM 780 N N . GLN A 1 101 ? 4.641 -5.563 -35.580 1.00 96.31 101 GLN A N 1
ATOM 781 C CA . GLN A 1 101 ? 4.830 -4.935 -36.899 1.00 96.31 101 GLN A CA 1
ATOM 782 C C . GLN A 1 101 ? 4.385 -3.463 -36.922 1.00 96.31 101 GLN A C 1
ATOM 784 O O . GLN A 1 101 ? 4.410 -2.819 -37.976 1.00 96.31 101 GLN A O 1
ATOM 789 N N . VAL A 1 102 ? 3.931 -2.934 -35.786 1.00 96.00 102 VAL A N 1
ATOM 790 C CA . VAL A 1 102 ? 3.408 -1.575 -35.660 1.00 96.00 102 VAL A CA 1
ATOM 791 C C . VAL A 1 102 ? 4.567 -0.629 -35.377 1.00 96.00 102 VAL A C 1
ATOM 793 O O . VAL A 1 102 ? 5.156 -0.648 -34.303 1.00 96.00 102 VAL A O 1
ATOM 796 N N . ALA A 1 103 ? 4.890 0.221 -36.353 1.00 95.88 103 ALA A N 1
ATOM 797 C CA . ALA A 1 103 ? 6.050 1.108 -36.267 1.00 95.88 103 ALA A CA 1
ATOM 798 C C . ALA A 1 103 ? 6.033 2.030 -35.036 1.00 95.88 103 ALA A C 1
ATOM 800 O O . ALA A 1 103 ? 7.099 2.271 -34.493 1.00 95.88 103 ALA A O 1
ATOM 801 N N . SER A 1 104 ? 4.850 2.488 -34.609 1.00 94.38 104 SER A N 1
ATOM 802 C CA . SER A 1 104 ? 4.663 3.350 -33.431 1.00 94.38 104 SER A CA 1
ATOM 803 C C . SER A 1 104 ? 4.639 2.606 -32.091 1.00 94.38 104 SER A C 1
ATOM 805 O O . SER A 1 104 ? 4.358 3.210 -31.074 1.00 94.38 104 SER A O 1
ATOM 807 N N . TYR A 1 105 ? 4.743 1.277 -32.085 1.00 95.62 105 TYR A N 1
ATOM 808 C CA . TYR A 1 105 ? 5.052 0.536 -30.857 1.00 95.62 105 TYR A CA 1
ATOM 809 C C . TYR A 1 105 ? 6.548 0.248 -30.802 1.00 95.62 105 TYR A C 1
ATOM 811 O O . TYR A 1 105 ? 7.138 0.143 -29.732 1.00 95.62 105 TYR A O 1
ATOM 819 N N . ASN A 1 106 ? 7.168 0.059 -31.967 1.00 96.50 106 ASN A N 1
ATOM 820 C CA . ASN A 1 106 ? 8.559 -0.365 -32.083 1.00 96.50 106 ASN A CA 1
ATOM 821 C C . ASN A 1 106 ? 9.553 0.775 -31.794 1.00 96.50 106 ASN A C 1
ATOM 823 O O . ASN A 1 106 ? 10.753 0.515 -31.742 1.00 96.50 106 ASN A O 1
ATOM 827 N N . ASP A 1 107 ? 9.078 2.012 -31.648 1.00 94.19 107 ASP A N 1
ATOM 828 C CA . ASP A 1 107 ? 9.839 3.169 -31.174 1.00 94.19 107 ASP A CA 1
ATOM 829 C C . ASP A 1 107 ? 9.673 3.448 -29.666 1.00 94.19 107 ASP A C 1
ATOM 831 O O . ASP A 1 107 ? 10.346 4.350 -29.164 1.00 94.19 107 ASP A O 1
ATOM 835 N N . ASP A 1 108 ? 8.866 2.653 -28.943 1.00 93.12 108 ASP A N 1
ATOM 836 C CA . ASP A 1 108 ? 8.773 2.691 -27.477 1.00 93.12 108 ASP A CA 1
ATOM 837 C C . ASP A 1 108 ? 10.116 2.290 -26.831 1.00 93.12 108 ASP A C 1
ATOM 839 O O . ASP A 1 108 ? 10.698 1.251 -27.157 1.00 93.12 108 ASP A O 1
ATOM 843 N N . ASP A 1 109 ? 10.575 3.080 -25.857 1.00 93.56 109 ASP A N 1
ATOM 844 C CA . ASP A 1 109 ? 11.740 2.766 -25.019 1.00 93.56 109 ASP A CA 1
ATOM 845 C C . ASP A 1 109 ? 11.323 1.918 -23.809 1.00 93.56 109 ASP A C 1
ATOM 847 O O . ASP A 1 109 ? 10.753 2.436 -22.842 1.00 93.56 109 ASP A O 1
ATOM 851 N N . LEU A 1 110 ? 11.585 0.610 -23.874 1.00 95.94 110 LEU A N 1
ATOM 852 C CA . LEU A 1 110 ? 11.233 -0.339 -22.818 1.00 95.94 110 LEU A CA 1
ATOM 853 C C . LEU A 1 110 ? 12.122 -0.159 -21.579 1.00 95.94 110 LEU A C 1
ATOM 855 O O . LEU A 1 110 ? 13.331 0.020 -21.671 1.00 95.94 110 LEU A O 1
ATOM 859 N N . VAL A 1 111 ? 11.526 -0.240 -20.390 1.00 96.25 111 VAL A N 1
ATOM 860 C CA . VAL A 1 111 ? 12.258 -0.068 -19.125 1.00 96.25 111 VAL A CA 1
ATOM 861 C C . VAL A 1 111 ? 13.008 -1.345 -18.758 1.00 96.25 111 VAL A C 1
ATOM 863 O O . VAL A 1 111 ? 12.385 -2.393 -18.599 1.00 96.25 111 VAL A O 1
ATOM 866 N N . GLY A 1 112 ? 14.306 -1.249 -18.467 1.00 94.62 112 GLY A N 1
ATOM 867 C CA . GLY A 1 112 ? 15.095 -2.371 -17.947 1.00 94.62 112 GLY A CA 1
ATOM 868 C C . GLY A 1 112 ? 15.649 -3.335 -18.993 1.00 94.62 112 GLY A C 1
ATOM 869 O O . GLY A 1 112 ? 16.149 -4.399 -18.614 1.00 94.62 112 GLY A O 1
ATOM 870 N N . THR A 1 113 ? 15.578 -2.985 -20.279 1.00 95.25 113 THR A N 1
ATOM 871 C CA . THR A 1 113 ? 16.061 -3.807 -21.394 1.00 95.25 113 THR A CA 1
ATOM 872 C C . THR A 1 113 ? 16.423 -2.947 -22.610 1.00 95.25 113 THR A C 1
ATOM 874 O O . THR A 1 113 ? 15.888 -1.861 -22.780 1.00 95.25 113 THR A O 1
ATOM 877 N N . ASP A 1 114 ? 17.309 -3.451 -23.475 1.00 94.94 114 ASP A N 1
ATOM 878 C CA . ASP A 1 114 ? 17.586 -2.866 -24.802 1.00 94.94 114 ASP A CA 1
ATOM 879 C C . ASP A 1 114 ? 16.668 -3.456 -25.900 1.00 94.94 114 ASP A C 1
ATOM 881 O O . ASP A 1 114 ? 16.825 -3.148 -27.085 1.00 94.94 114 ASP A O 1
ATOM 885 N N . ALA A 1 115 ? 15.760 -4.371 -25.533 1.00 95.25 115 ALA A N 1
ATOM 886 C CA . ALA A 1 115 ? 14.779 -4.943 -26.449 1.00 95.25 115 ALA A CA 1
ATOM 887 C C . ALA A 1 115 ? 13.753 -3.894 -26.892 1.00 95.25 115 ALA A C 1
ATOM 889 O O . ALA A 1 115 ? 13.474 -2.923 -26.192 1.00 95.25 115 ALA A O 1
ATOM 890 N N . THR A 1 116 ? 13.151 -4.131 -28.051 1.00 95.50 116 THR A N 1
ATOM 891 C CA . THR A 1 116 ? 12.033 -3.332 -28.557 1.00 95.50 116 THR A CA 1
ATOM 892 C C . THR A 1 116 ? 10.775 -4.187 -28.631 1.00 95.50 116 THR A C 1
ATOM 894 O O . THR A 1 116 ? 10.832 -5.418 -28.622 1.00 95.50 116 THR A O 1
ATOM 897 N N . THR A 1 117 ? 9.610 -3.568 -28.815 1.00 95.81 117 THR A N 1
ATOM 898 C CA . THR A 1 117 ? 8.372 -4.331 -29.066 1.00 95.81 117 THR A CA 1
ATOM 899 C C . THR A 1 117 ? 8.404 -5.108 -30.395 1.00 95.81 117 THR A C 1
ATOM 901 O O . THR A 1 117 ? 7.569 -5.982 -30.613 1.00 95.81 117 THR A O 1
ATOM 904 N N . ALA A 1 118 ? 9.388 -4.860 -31.274 1.00 96.94 118 ALA A N 1
ATOM 905 C CA . ALA A 1 118 ? 9.632 -5.668 -32.471 1.00 96.94 118 ALA A CA 1
ATOM 906 C C . ALA A 1 118 ? 10.245 -7.049 -32.162 1.00 96.94 118 ALA A C 1
ATOM 908 O O . ALA A 1 118 ? 10.272 -7.911 -33.044 1.00 96.94 118 ALA A O 1
ATOM 909 N N . ASP A 1 119 ? 10.749 -7.253 -30.944 1.00 96.44 119 ASP A N 1
ATOM 910 C CA . ASP A 1 119 ? 11.328 -8.505 -30.463 1.00 96.44 119 ASP A CA 1
ATOM 911 C C . ASP A 1 119 ? 10.277 -9.389 -29.757 1.00 96.44 119 ASP A C 1
ATOM 913 O O . ASP A 1 119 ? 9.130 -8.992 -29.543 1.00 96.44 119 ASP A O 1
ATOM 917 N N . ASP A 1 120 ? 10.653 -10.625 -29.411 1.00 95.19 120 ASP A N 1
ATOM 918 C CA . ASP A 1 120 ? 9.848 -11.467 -28.515 1.00 95.19 120 ASP A CA 1
ATOM 919 C C . ASP A 1 120 ? 10.121 -11.038 -27.071 1.00 95.19 120 ASP A C 1
ATOM 921 O O . ASP A 1 120 ? 11.251 -11.163 -26.596 1.00 95.19 120 ASP A O 1
ATOM 925 N N . ASN A 1 121 ? 9.106 -10.491 -26.403 1.00 95.12 121 ASN A N 1
ATOM 926 C CA . ASN A 1 121 ? 9.277 -9.801 -25.127 1.00 95.12 121 ASN A CA 1
ATOM 927 C C . ASN A 1 121 ? 8.955 -10.677 -23.914 1.00 95.12 121 ASN A C 1
ATOM 929 O O . ASN A 1 121 ? 9.029 -10.198 -22.789 1.00 95.12 121 ASN A O 1
ATOM 933 N N . PHE A 1 122 ? 8.625 -11.960 -24.092 1.00 95.88 122 PHE A N 1
ATOM 934 C CA . PHE A 1 122 ? 8.467 -12.857 -22.948 1.00 95.88 122 PHE A CA 1
ATOM 935 C C . PHE A 1 122 ? 9.832 -13.299 -22.392 1.00 95.88 122 PHE A C 1
ATOM 937 O O . PHE A 1 122 ? 10.360 -14.353 -22.758 1.00 95.88 122 PHE A O 1
ATOM 944 N N . ASP A 1 123 ? 10.389 -12.504 -21.477 1.00 96.38 123 ASP A N 1
ATOM 945 C CA . ASP A 1 123 ? 11.647 -12.793 -20.788 1.00 96.38 123 ASP A CA 1
ATOM 946 C C . ASP A 1 123 ? 11.429 -13.016 -19.281 1.00 96.38 123 ASP A C 1
ATOM 948 O O . ASP A 1 123 ? 11.105 -12.108 -18.515 1.00 96.38 123 ASP A O 1
ATOM 952 N N . GLU A 1 124 ? 11.641 -14.251 -18.821 1.00 97.25 124 GLU A N 1
ATOM 953 C CA . GLU A 1 124 ? 11.547 -14.589 -17.394 1.00 97.25 124 GLU A CA 1
ATOM 954 C C . GLU A 1 124 ? 12.739 -14.074 -16.568 1.00 97.25 124 GLU A C 1
ATOM 956 O O . GLU A 1 124 ? 12.717 -14.117 -15.335 1.00 97.25 124 GLU A O 1
ATOM 961 N N . THR A 1 125 ? 13.800 -13.609 -17.231 1.00 97.00 125 THR A N 1
ATOM 962 C CA . THR A 1 125 ? 14.987 -13.032 -16.593 1.00 97.00 125 THR A CA 1
ATOM 963 C C . THR A 1 125 ? 14.908 -11.514 -16.450 1.00 97.00 125 THR A C 1
ATOM 965 O O . THR A 1 125 ? 15.749 -10.933 -15.759 1.00 97.00 125 THR A O 1
ATOM 968 N N . HIS A 1 126 ? 13.864 -10.883 -17.004 1.00 97.75 126 HIS A N 1
ATOM 969 C CA . HIS A 1 126 ? 13.652 -9.444 -16.920 1.00 97.75 126 HIS A CA 1
ATOM 970 C C . HIS A 1 126 ? 13.599 -8.966 -15.448 1.00 97.75 126 HIS A C 1
ATOM 972 O O . HIS A 1 126 ? 12.976 -9.617 -14.591 1.00 97.75 126 HIS A O 1
ATOM 978 N N . PRO A 1 127 ? 14.233 -7.829 -15.094 1.00 96.44 127 PRO A N 1
ATOM 979 C CA . PRO A 1 127 ? 14.296 -7.354 -13.709 1.00 96.44 127 PRO A CA 1
ATOM 980 C C . PRO A 1 127 ? 12.926 -7.035 -13.093 1.00 96.44 127 PRO A C 1
ATOM 982 O O . PRO A 1 127 ? 12.777 -7.129 -11.872 1.00 96.44 127 PRO A O 1
ATOM 985 N N . LEU A 1 128 ? 11.928 -6.655 -13.900 1.00 98.00 128 LEU A N 1
ATOM 986 C CA . LEU A 1 128 ? 10.556 -6.454 -13.419 1.00 98.00 128 LEU A CA 1
ATOM 987 C C . LEU A 1 128 ? 9.803 -7.783 -13.277 1.00 98.00 128 LEU A C 1
ATOM 989 O O . LEU A 1 128 ? 9.157 -7.983 -12.253 1.00 98.00 128 LEU A O 1
ATOM 993 N N . TYR A 1 129 ? 9.963 -8.729 -14.209 1.00 98.38 129 TYR A N 1
ATOM 994 C CA . TYR A 1 129 ? 9.364 -10.067 -14.119 1.00 98.38 129 TYR A CA 1
ATOM 995 C C . TYR A 1 129 ? 9.790 -10.797 -12.845 1.00 98.38 129 TYR A C 1
ATOM 997 O O . TYR A 1 129 ? 8.962 -11.279 -12.067 1.00 98.38 129 TYR A O 1
ATOM 1005 N N . THR A 1 130 ? 11.098 -10.826 -12.593 1.00 98.12 130 THR A N 1
ATOM 1006 C CA . THR A 1 130 ? 11.670 -11.442 -11.391 1.00 98.12 130 THR A CA 1
ATOM 1007 C C . THR A 1 130 ? 11.181 -10.754 -10.116 1.00 98.12 130 THR A C 1
ATOM 1009 O O . THR A 1 130 ? 10.710 -11.435 -9.202 1.00 98.12 130 THR A O 1
ATOM 1012 N N . SER A 1 131 ? 11.199 -9.417 -10.088 1.00 97.81 131 SER A N 1
ATOM 1013 C CA . SER A 1 131 ? 10.729 -8.622 -8.950 1.00 97.81 131 SER A CA 1
ATOM 1014 C C . SER A 1 131 ? 9.244 -8.847 -8.660 1.00 97.81 131 SER A C 1
ATOM 1016 O O . SER A 1 131 ? 8.884 -9.130 -7.520 1.00 97.81 131 SER A O 1
ATOM 1018 N N . PHE A 1 132 ? 8.371 -8.818 -9.667 1.00 98.12 132 PHE A N 1
ATOM 1019 C CA . PHE A 1 132 ? 6.937 -9.051 -9.470 1.00 98.12 132 PHE A CA 1
ATOM 1020 C C . PHE A 1 132 ? 6.663 -10.489 -9.025 1.00 98.12 132 PHE A C 1
ATOM 1022 O O . PHE A 1 132 ? 5.794 -10.722 -8.183 1.00 98.12 132 PHE A O 1
ATOM 1029 N N . GLY A 1 133 ? 7.451 -11.451 -9.514 1.00 98.44 133 GLY A N 1
ATOM 1030 C CA . GLY A 1 133 ? 7.448 -12.821 -9.013 1.00 98.44 133 GLY A CA 1
ATOM 1031 C C . GLY A 1 133 ? 7.789 -12.913 -7.520 1.00 98.44 133 GLY A C 1
ATOM 1032 O O . GLY A 1 133 ? 7.133 -13.663 -6.793 1.00 98.44 133 GLY A O 1
ATOM 1033 N N . ASP A 1 134 ? 8.773 -12.147 -7.041 1.00 98.19 134 ASP A N 1
ATOM 1034 C CA . ASP A 1 134 ? 9.116 -12.059 -5.616 1.00 98.19 134 ASP A CA 1
ATOM 1035 C C . ASP A 1 134 ? 8.013 -11.402 -4.782 1.00 98.19 134 ASP A C 1
ATOM 1037 O O . ASP A 1 134 ? 7.637 -11.945 -3.739 1.00 98.19 134 ASP A O 1
ATOM 1041 N N . LEU A 1 135 ? 7.428 -10.301 -5.264 1.00 98.50 135 LEU A N 1
ATOM 1042 C CA . LEU A 1 135 ? 6.293 -9.643 -4.607 1.00 98.50 135 LEU A CA 1
ATOM 1043 C C . LEU A 1 135 ? 5.099 -10.599 -4.475 1.00 98.50 135 LEU A C 1
ATOM 1045 O O . LEU A 1 135 ? 4.548 -10.757 -3.386 1.00 98.50 135 LEU A O 1
ATOM 1049 N N . ALA A 1 136 ? 4.754 -11.316 -5.548 1.00 98.38 136 ALA A N 1
ATOM 1050 C CA . ALA A 1 136 ? 3.673 -12.299 -5.547 1.00 98.38 136 ALA A CA 1
ATOM 1051 C C . ALA A 1 136 ? 3.961 -13.494 -4.620 1.00 98.38 136 ALA A C 1
ATOM 1053 O O . ALA A 1 136 ? 3.054 -14.006 -3.954 1.00 98.38 136 ALA A O 1
ATOM 1054 N N . ARG A 1 137 ? 5.222 -13.950 -4.544 1.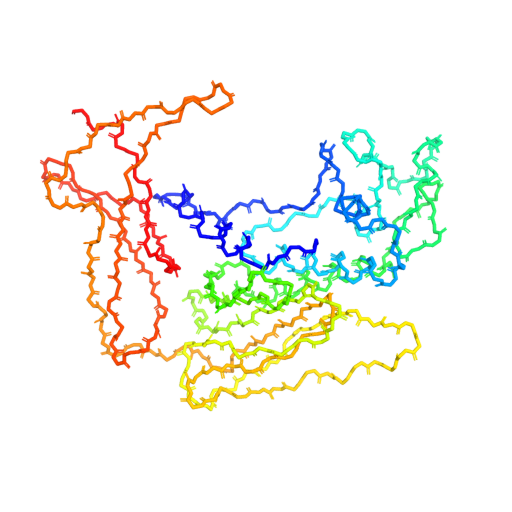00 98.31 137 ARG A N 1
ATOM 1055 C CA . ARG A 1 137 ? 5.642 -14.984 -3.584 1.00 98.31 137 ARG A CA 1
ATOM 1056 C C . ARG A 1 137 ? 5.456 -14.511 -2.145 1.00 98.31 137 ARG A C 1
ATOM 1058 O O . ARG A 1 137 ? 4.908 -15.276 -1.353 1.00 98.31 137 ARG A O 1
ATOM 1065 N N . LEU A 1 138 ? 5.876 -13.285 -1.829 1.00 98.00 138 LEU A N 1
ATOM 1066 C CA . LEU A 1 138 ? 5.744 -12.710 -0.492 1.00 98.00 138 LEU A CA 1
ATOM 1067 C C . LEU A 1 138 ? 4.273 -12.511 -0.111 1.00 98.00 138 LEU A C 1
ATOM 1069 O O . LEU A 1 138 ? 3.854 -12.961 0.952 1.00 98.00 138 LEU A O 1
ATOM 1073 N N . TYR A 1 139 ? 3.477 -11.926 -1.009 1.00 97.56 139 TYR A N 1
ATOM 1074 C CA . TYR A 1 139 ? 2.037 -11.724 -0.834 1.00 97.56 139 TYR A CA 1
ATOM 1075 C C . TYR A 1 139 ? 1.315 -13.031 -0.478 1.00 97.56 139 TYR A C 1
ATOM 1077 O O . TYR A 1 139 ? 0.556 -13.089 0.483 1.00 97.56 139 TYR A O 1
ATOM 1085 N N . ARG A 1 140 ? 1.618 -14.125 -1.192 1.00 97.19 140 ARG A N 1
ATOM 1086 C CA . ARG A 1 140 ? 1.026 -15.448 -0.931 1.00 97.19 140 ARG A CA 1
ATOM 1087 C C . ARG A 1 140 ? 1.532 -16.108 0.357 1.00 97.19 140 ARG A C 1
ATOM 1089 O O . ARG A 1 140 ? 0.835 -16.946 0.922 1.00 97.19 140 ARG A O 1
ATOM 1096 N N . ALA A 1 141 ? 2.756 -15.808 0.784 1.00 97.44 141 ALA A N 1
ATOM 1097 C CA . ALA A 1 141 ? 3.364 -16.437 1.956 1.00 97.44 141 ALA A CA 1
ATOM 1098 C C . ALA A 1 141 ? 2.852 -15.864 3.290 1.00 97.44 141 ALA A C 1
ATOM 1100 O O . ALA A 1 141 ? 3.000 -16.522 4.320 1.00 97.44 141 ALA A O 1
ATOM 1101 N N . HIS A 1 142 ? 2.255 -14.667 3.278 1.00 97.62 142 HIS A N 1
ATOM 1102 C CA . HIS A 1 142 ? 1.883 -13.925 4.483 1.00 97.62 142 HIS A CA 1
ATOM 1103 C C . HIS A 1 142 ? 0.419 -13.454 4.425 1.00 97.62 142 HIS A C 1
ATOM 1105 O O . HIS A 1 142 ? 0.151 -12.414 3.825 1.00 97.62 142 HIS A O 1
ATOM 1111 N N . PRO A 1 143 ? -0.525 -14.157 5.087 1.00 95.00 143 PRO A N 1
ATOM 1112 C CA . PRO A 1 143 ? -1.953 -13.814 5.069 1.00 95.00 143 PRO A CA 1
ATOM 1113 C C . PRO A 1 143 ? -2.261 -12.357 5.435 1.00 95.00 143 PRO A C 1
ATOM 1115 O O . PRO A 1 143 ? -3.103 -11.729 4.799 1.00 95.00 143 PRO A O 1
ATOM 1118 N N . ALA A 1 144 ? -1.512 -11.771 6.377 1.00 97.25 144 ALA A N 1
ATOM 1119 C CA . ALA A 1 144 ? -1.668 -10.365 6.747 1.00 97.25 144 ALA A CA 1
ATOM 1120 C C . ALA A 1 144 ? -1.464 -9.410 5.560 1.00 97.25 144 ALA A C 1
ATOM 1122 O O . ALA A 1 144 ? -2.215 -8.450 5.423 1.00 97.25 144 ALA A O 1
ATOM 1123 N N . LEU A 1 145 ? -0.507 -9.690 4.667 1.00 97.44 145 LEU A N 1
ATOM 1124 C CA . LEU A 1 145 ? -0.269 -8.882 3.464 1.00 97.44 145 LEU A CA 1
ATOM 1125 C C . LEU A 1 145 ? -1.362 -9.080 2.403 1.00 97.44 145 LEU A C 1
ATOM 1127 O O . LEU A 1 145 ? -1.551 -8.209 1.556 1.00 97.44 145 LEU A O 1
ATOM 1131 N N . GLN A 1 146 ? -2.100 -10.189 2.460 1.00 95.00 146 GLN A N 1
ATOM 1132 C CA . GLN A 1 146 ? -3.196 -10.479 1.543 1.00 95.00 146 GLN A CA 1
ATOM 1133 C C . GLN A 1 146 ? -4.507 -9.843 2.013 1.00 95.00 146 GLN A C 1
ATOM 1135 O O . GLN A 1 146 ? -5.070 -9.000 1.320 1.00 95.00 146 GLN A O 1
ATOM 1140 N N . THR A 1 147 ? -4.973 -10.209 3.206 1.00 92.81 147 THR A N 1
ATOM 1141 C CA . THR A 1 147 ? -6.323 -9.886 3.701 1.00 92.81 147 THR A CA 1
ATOM 1142 C C . THR A 1 147 ? -6.339 -9.153 5.034 1.00 92.81 147 THR A C 1
ATOM 1144 O O . THR A 1 147 ? -7.415 -8.813 5.514 1.00 92.81 147 THR A O 1
ATOM 1147 N N . GLY A 1 148 ? -5.180 -8.922 5.654 1.00 95.69 148 GLY A N 1
ATOM 1148 C CA . GLY A 1 148 ? -5.113 -8.275 6.960 1.00 95.69 148 GLY A CA 1
ATOM 1149 C C . GLY A 1 148 ? -5.568 -6.817 6.926 1.00 95.69 148 GLY A C 1
ATOM 1150 O O . GLY A 1 148 ? -5.368 -6.136 5.911 1.00 95.69 148 GLY A O 1
ATOM 1151 N N . ALA A 1 149 ? -6.102 -6.354 8.057 1.00 96.81 149 ALA A N 1
ATOM 1152 C CA . ALA A 1 149 ? -6.487 -4.969 8.305 1.00 96.81 149 ALA A CA 1
ATOM 1153 C C . ALA A 1 149 ? -5.331 -4.025 7.963 1.00 96.81 149 ALA A C 1
ATOM 1155 O O . ALA A 1 149 ? -4.182 -4.325 8.306 1.00 96.81 149 ALA A O 1
ATOM 1156 N N . GLN A 1 150 ? -5.613 -2.905 7.294 1.00 97.75 150 GLN A N 1
ATOM 1157 C CA . GLN A 1 150 ? -4.607 -1.895 6.974 1.00 97.75 150 GLN A CA 1
ATOM 1158 C C . GLN A 1 150 ? -4.723 -0.701 7.918 1.00 97.75 150 GLN A C 1
ATOM 1160 O O . GLN A 1 150 ? -5.652 0.088 7.806 1.00 97.75 150 GLN A O 1
ATOM 1165 N N . ILE A 1 151 ? -3.728 -0.524 8.787 1.00 97.62 151 ILE A N 1
ATOM 1166 C CA . ILE A 1 151 ? -3.714 0.551 9.784 1.00 97.62 151 ILE A CA 1
ATOM 1167 C C . ILE A 1 151 ? -2.730 1.629 9.360 1.00 97.62 151 ILE A C 1
ATOM 1169 O O . ILE A 1 151 ? -1.529 1.373 9.255 1.00 97.62 151 ILE A O 1
ATOM 1173 N N . HIS A 1 152 ? -3.206 2.849 9.131 1.00 97.19 152 HIS A N 1
ATOM 1174 C CA . HIS A 1 152 ? -2.315 3.973 8.846 1.00 97.19 152 HIS A CA 1
ATOM 1175 C C . HIS A 1 152 ? -1.351 4.214 10.020 1.00 97.19 152 HIS A C 1
ATOM 1177 O O . HIS A 1 152 ? -1.787 4.320 11.165 1.00 97.19 152 HIS A O 1
ATOM 1183 N N . ARG A 1 153 ? -0.050 4.390 9.746 1.00 97.69 153 ARG A N 1
ATOM 1184 C CA . ARG A 1 153 ? 0.947 4.713 10.785 1.00 97.69 153 ARG A CA 1
ATOM 1185 C C . ARG A 1 153 ? 1.645 6.047 10.594 1.00 97.69 153 ARG A C 1
ATOM 1187 O O . ARG A 1 153 ? 1.905 6.739 11.575 1.00 97.69 153 ARG A O 1
ATOM 1194 N N . LEU A 1 154 ? 1.997 6.385 9.358 1.00 97.81 154 LEU A N 1
ATOM 1195 C CA . LEU A 1 154 ? 2.778 7.581 9.074 1.00 97.81 154 LEU A CA 1
ATOM 1196 C C . LEU A 1 154 ? 2.514 8.097 7.663 1.00 97.81 154 LEU A C 1
ATOM 1198 O O . LEU A 1 154 ? 2.577 7.342 6.695 1.00 97.81 154 LEU A O 1
ATOM 1202 N N . SER A 1 155 ? 2.328 9.408 7.539 1.00 96.81 155 SER A N 1
ATOM 1203 C CA . SER A 1 155 ? 2.462 10.139 6.280 1.00 96.81 155 SER A CA 1
ATOM 1204 C C . SER A 1 155 ? 3.115 11.498 6.503 1.00 96.81 155 SER A C 1
ATOM 1206 O O . SER A 1 155 ? 3.286 11.963 7.631 1.00 96.81 155 SER A O 1
ATOM 1208 N N . SER A 1 156 ? 3.484 12.137 5.398 1.00 92.19 156 SER A N 1
ATOM 1209 C CA . SER A 1 156 ? 4.026 13.488 5.358 1.00 92.19 156 SER A CA 1
ATOM 1210 C C . SER A 1 156 ? 3.410 14.254 4.192 1.00 92.19 156 SER A C 1
ATOM 1212 O O . SER A 1 156 ? 3.088 13.683 3.148 1.00 92.19 156 SER A O 1
ATOM 1214 N N . SER A 1 157 ? 3.302 15.573 4.340 1.00 92.50 157 SER A N 1
ATOM 1215 C CA . SER A 1 157 ? 2.916 16.477 3.250 1.00 92.50 157 SER A CA 1
ATOM 1216 C C . SER A 1 157 ? 4.032 16.681 2.214 1.00 92.50 157 SER A C 1
ATOM 1218 O O . SER A 1 157 ? 3.765 17.181 1.122 1.00 92.50 157 SER A O 1
ATOM 1220 N N . ALA A 1 158 ? 5.261 16.256 2.520 1.00 92.44 158 ALA A N 1
ATOM 1221 C CA . ALA A 1 158 ? 6.403 16.232 1.608 1.00 92.44 158 ALA A CA 1
ATOM 1222 C C . ALA A 1 158 ? 6.788 14.791 1.224 1.00 92.44 158 ALA A C 1
ATOM 1224 O O . ALA A 1 158 ? 6.288 13.828 1.811 1.00 92.44 158 ALA A O 1
ATOM 1225 N N . ARG A 1 159 ? 7.687 14.649 0.239 1.00 93.00 159 ARG A N 1
ATOM 1226 C CA . ARG A 1 159 ? 8.297 13.356 -0.119 1.00 93.00 159 ARG A CA 1
ATOM 1227 C C . ARG A 1 159 ? 8.986 12.740 1.101 1.00 93.00 159 ARG A C 1
ATOM 1229 O O . ARG A 1 159 ? 9.563 13.464 1.911 1.00 93.00 159 ARG A O 1
ATOM 1236 N N . GLY A 1 160 ? 8.933 11.420 1.211 1.00 95.00 160 GLY A N 1
ATOM 1237 C CA . GLY A 1 160 ? 9.507 10.672 2.322 1.00 95.00 160 GLY A CA 1
ATOM 1238 C C . GLY A 1 160 ? 8.790 9.350 2.553 1.00 95.00 160 GLY A C 1
ATOM 1239 O O . GLY A 1 160 ? 8.232 8.758 1.625 1.00 95.00 160 GLY A O 1
ATOM 1240 N N . ILE A 1 161 ? 8.808 8.897 3.807 1.00 97.44 161 ILE A N 1
ATOM 1241 C CA . ILE A 1 161 ? 8.211 7.620 4.196 1.00 97.44 161 ILE A CA 1
ATOM 1242 C C . ILE A 1 161 ? 6.691 7.746 4.354 1.00 97.44 161 ILE A C 1
ATOM 1244 O O . ILE A 1 161 ? 6.195 8.587 5.106 1.00 97.44 161 ILE A O 1
ATOM 1248 N N . TYR A 1 162 ? 5.970 6.847 3.688 1.00 98.25 162 TYR A N 1
ATOM 1249 C CA . TYR A 1 162 ? 4.614 6.443 4.045 1.00 98.25 162 TYR A CA 1
ATOM 1250 C C . TYR A 1 162 ? 4.684 5.074 4.722 1.00 98.25 162 TYR A C 1
ATOM 1252 O O . TYR A 1 162 ? 5.375 4.184 4.222 1.00 98.25 162 TYR A O 1
ATOM 1260 N N . ALA A 1 163 ? 3.988 4.896 5.844 1.00 98.69 163 ALA A N 1
ATOM 1261 C CA . ALA A 1 163 ? 3.958 3.615 6.537 1.00 98.69 163 ALA A CA 1
ATOM 1262 C C . ALA A 1 163 ? 2.557 3.238 7.007 1.00 98.69 163 ALA A C 1
ATOM 1264 O O . ALA A 1 163 ? 1.773 4.082 7.456 1.00 98.69 163 ALA A O 1
ATOM 1265 N N . PHE A 1 164 ? 2.280 1.943 6.944 1.00 98.75 164 PHE A N 1
ATOM 1266 C CA . PHE A 1 164 ? 1.053 1.333 7.428 1.00 98.75 164 PHE A CA 1
ATOM 1267 C C . PHE A 1 164 ? 1.348 -0.062 7.979 1.00 98.75 164 PHE A C 1
ATOM 1269 O O . PHE A 1 164 ? 2.324 -0.710 7.593 1.00 98.75 164 PHE A O 1
ATOM 1276 N N . SER A 1 165 ? 0.495 -0.524 8.882 1.00 98.69 165 SER A N 1
ATOM 1277 C CA . SER A 1 165 ? 0.538 -1.888 9.389 1.00 98.69 165 SER A CA 1
ATOM 1278 C C . SER A 1 165 ? -0.460 -2.767 8.648 1.00 98.69 165 SER A C 1
ATOM 1280 O O . SER A 1 165 ? -1.533 -2.307 8.265 1.00 98.69 165 SER A O 1
ATOM 1282 N N . ARG A 1 166 ? -0.115 -4.042 8.480 1.00 98.56 166 ARG A N 1
ATOM 1283 C CA . ARG A 1 166 ? -1.015 -5.113 8.060 1.00 98.56 166 ARG A CA 1
ATOM 1284 C C . ARG A 1 166 ? -1.139 -6.125 9.190 1.00 98.56 166 ARG A C 1
ATOM 1286 O O . ARG A 1 166 ? -0.119 -6.610 9.681 1.00 98.56 166 ARG A O 1
ATOM 1293 N N . VAL A 1 167 ? -2.365 -6.437 9.607 1.00 98.31 167 VAL A N 1
ATOM 1294 C CA . VAL A 1 167 ? -2.613 -7.427 10.666 1.00 98.31 167 VAL A CA 1
ATOM 1295 C C . VAL A 1 167 ? -3.698 -8.398 10.235 1.00 98.31 167 VAL A C 1
ATOM 1297 O O . VAL A 1 167 ? -4.839 -8.007 10.011 1.00 98.31 167 VAL A O 1
ATOM 1300 N N . ASP A 1 168 ? -3.347 -9.675 10.118 1.00 96.81 168 ASP A N 1
ATOM 1301 C CA . ASP A 1 168 ? -4.340 -10.725 9.901 1.00 96.81 168 ASP A CA 1
ATOM 1302 C C . ASP A 1 168 ? -5.175 -10.956 11.169 1.00 96.81 168 ASP A C 1
ATOM 1304 O O . ASP A 1 168 ? -4.646 -10.942 12.285 1.00 96.81 168 ASP A O 1
ATOM 1308 N N . ARG A 1 169 ? -6.477 -11.189 10.985 1.00 93.94 169 ARG A N 1
ATOM 1309 C CA . ARG A 1 169 ? -7.445 -11.359 12.076 1.00 93.94 169 ARG A CA 1
ATOM 1310 C C . ARG A 1 169 ? -7.122 -12.551 12.979 1.00 93.94 169 ARG A C 1
ATOM 1312 O O . ARG A 1 169 ? -7.344 -12.458 14.186 1.00 93.94 169 ARG A O 1
ATOM 1319 N N . ASP A 1 170 ? -6.609 -13.638 12.406 1.00 94.75 170 ASP A N 1
ATOM 1320 C CA . ASP A 1 170 ? -6.356 -14.889 13.119 1.00 94.75 170 ASP A CA 1
ATOM 1321 C C . ASP A 1 170 ? -4.889 -15.001 13.560 1.00 94.75 170 ASP A C 1
ATOM 1323 O O . ASP A 1 170 ? -4.622 -15.411 14.690 1.00 94.75 170 ASP A O 1
ATOM 1327 N N . GLU A 1 171 ? -3.928 -14.620 12.702 1.00 95.75 171 GLU A N 1
ATOM 1328 C CA . GLU A 1 171 ? -2.497 -14.608 13.058 1.00 95.75 171 GLU A CA 1
ATOM 1329 C C . GLU A 1 171 ? -2.226 -13.581 14.168 1.00 95.75 171 GLU A C 1
ATOM 1331 O O . GLU A 1 171 ? -1.396 -13.823 15.045 1.00 95.75 171 GLU A O 1
ATOM 1336 N N . GLN A 1 172 ? -2.922 -12.438 14.124 1.00 96.12 172 GLN A N 1
ATOM 1337 C CA . GLN A 1 172 ? -2.730 -11.288 15.009 1.00 96.12 172 GLN A CA 1
ATOM 1338 C C . GLN A 1 172 ? -1.256 -10.891 15.150 1.00 96.12 172 GLN A C 1
ATOM 1340 O O . GLN A 1 172 ? -0.820 -10.496 16.224 1.00 96.12 172 GLN A O 1
ATOM 1345 N N . ILE A 1 173 ? -0.467 -11.012 14.083 1.00 98.25 173 ILE A N 1
ATOM 1346 C CA . ILE A 1 173 ? 0.920 -10.544 14.036 1.00 98.25 173 ILE A CA 1
ATOM 1347 C C . ILE A 1 173 ? 0.969 -9.284 13.181 1.00 98.25 173 ILE A C 1
ATOM 1349 O O . ILE A 1 173 ? 0.435 -9.257 12.073 1.00 98.25 173 ILE A O 1
ATOM 1353 N N . GLU A 1 174 ? 1.617 -8.243 13.700 1.00 98.62 174 GLU A N 1
ATOM 1354 C CA . GLU A 1 174 ? 1.779 -6.985 12.979 1.00 98.62 174 GLU A CA 1
ATOM 1355 C C . GLU A 1 174 ? 2.909 -7.064 11.952 1.00 98.62 174 GLU A C 1
ATOM 1357 O O . GLU A 1 174 ? 4.047 -7.424 12.271 1.00 98.62 174 GLU A O 1
ATOM 1362 N N . TYR A 1 175 ? 2.595 -6.664 10.723 1.00 98.81 175 TYR A N 1
ATOM 1363 C CA . TYR A 1 175 ? 3.563 -6.407 9.667 1.00 98.81 175 TYR A CA 1
ATOM 1364 C C . TYR A 1 175 ? 3.599 -4.903 9.415 1.00 98.81 175 TYR A C 1
ATOM 1366 O O . TYR A 1 175 ? 2.579 -4.326 9.061 1.00 98.81 175 TYR A O 1
ATOM 1374 N N . VAL A 1 176 ? 4.751 -4.258 9.576 1.00 98.81 176 VAL A N 1
ATOM 1375 C CA . VAL A 1 176 ? 4.942 -2.841 9.245 1.00 98.81 176 VAL A CA 1
ATOM 1376 C C . VAL A 1 176 ? 5.500 -2.748 7.832 1.00 98.81 176 VAL A C 1
ATOM 1378 O O . VAL A 1 176 ? 6.606 -3.224 7.573 1.00 98.81 176 VAL A O 1
ATOM 1381 N N . VAL A 1 177 ? 4.740 -2.129 6.931 1.00 98.75 177 VAL A N 1
ATOM 1382 C CA . VAL A 1 177 ? 5.155 -1.815 5.561 1.00 98.75 177 VAL A CA 1
ATOM 1383 C C . VAL A 1 177 ? 5.522 -0.337 5.508 1.00 98.75 177 VAL A C 1
ATOM 1385 O O . VAL A 1 177 ? 4.719 0.519 5.879 1.00 98.75 177 VAL A O 1
ATOM 1388 N N . ALA A 1 178 ? 6.729 -0.029 5.040 1.00 98.50 178 ALA A N 1
ATOM 1389 C CA . ALA A 1 178 ? 7.188 1.341 4.846 1.00 98.50 178 ALA A CA 1
ATOM 1390 C C . ALA A 1 178 ? 7.722 1.518 3.424 1.00 98.50 178 ALA A C 1
ATOM 1392 O O . ALA A 1 178 ? 8.560 0.740 2.972 1.00 98.50 178 ALA A O 1
ATOM 1393 N N . VAL A 1 179 ? 7.245 2.550 2.732 1.00 98.06 179 VAL A N 1
ATOM 1394 C CA . VAL A 1 179 ? 7.639 2.912 1.364 1.00 98.06 179 VAL A CA 1
ATOM 1395 C C . VAL A 1 179 ? 8.215 4.321 1.360 1.00 98.06 179 VAL A C 1
ATOM 1397 O O . VAL A 1 179 ? 7.723 5.183 2.083 1.00 98.06 179 VAL A O 1
ATOM 1400 N N . ASN A 1 180 ? 9.240 4.575 0.552 1.00 97.19 180 ASN A N 1
ATOM 1401 C CA . ASN A 1 180 ? 9.912 5.867 0.474 1.00 97.19 180 ASN A CA 1
ATOM 1402 C C . ASN A 1 180 ? 9.952 6.377 -0.966 1.00 97.19 180 ASN A C 1
ATOM 1404 O O . ASN A 1 180 ? 10.579 5.769 -1.831 1.00 97.19 180 ASN A O 1
ATOM 1408 N N . ASN A 1 181 ? 9.312 7.522 -1.210 1.00 94.94 181 ASN A N 1
ATOM 1409 C CA . ASN A 1 181 ? 9.300 8.171 -2.520 1.00 94.94 181 ASN A CA 1
ATOM 1410 C C . ASN A 1 181 ? 10.308 9.330 -2.654 1.00 94.94 181 ASN A C 1
ATOM 1412 O O . ASN A 1 181 ? 10.218 10.101 -3.616 1.00 94.94 181 ASN A O 1
ATOM 1416 N N . SER A 1 182 ? 11.234 9.500 -1.706 1.00 95.25 182 SER A N 1
ATOM 1417 C CA . SER A 1 182 ? 12.281 10.527 -1.752 1.00 95.25 182 SER A CA 1
ATOM 1418 C C . SER A 1 182 ? 13.522 10.067 -2.533 1.00 95.25 182 SER A C 1
ATOM 1420 O O . SER A 1 182 ? 13.669 8.889 -2.863 1.00 95.25 182 SER A O 1
ATOM 1422 N N . ASP A 1 183 ? 14.403 11.025 -2.841 1.00 93.38 183 ASP A N 1
ATOM 1423 C CA . ASP A 1 183 ? 15.692 10.794 -3.513 1.00 93.38 183 ASP A CA 1
ATOM 1424 C C . ASP A 1 183 ? 16.768 10.245 -2.556 1.00 93.38 183 ASP A C 1
ATOM 1426 O O . ASP A 1 183 ? 17.880 9.936 -2.980 1.00 93.38 183 ASP A O 1
ATOM 1430 N N . ASN A 1 184 ? 16.468 10.153 -1.256 1.00 93.38 184 ASN A N 1
ATOM 1431 C CA . ASN A 1 184 ? 17.427 9.820 -0.207 1.00 93.38 184 ASN A CA 1
ATOM 1432 C C . ASN A 1 184 ? 16.949 8.623 0.611 1.00 93.38 184 ASN A C 1
ATOM 1434 O O . ASN A 1 184 ? 15.764 8.301 0.647 1.00 93.38 184 ASN A O 1
ATOM 1438 N N . THR A 1 185 ? 17.879 7.966 1.303 1.00 94.75 185 THR A N 1
ATOM 1439 C CA . THR A 1 185 ? 17.487 7.074 2.393 1.00 94.75 185 THR A CA 1
ATOM 1440 C C . THR A 1 185 ? 16.854 7.918 3.486 1.00 94.75 185 THR A C 1
ATOM 1442 O O . THR A 1 185 ? 17.496 8.829 4.008 1.00 94.75 185 THR A O 1
ATOM 1445 N N . GLU A 1 186 ? 15.623 7.587 3.845 1.00 96.12 186 GLU A N 1
ATOM 1446 C CA . GLU A 1 186 ? 14.902 8.241 4.929 1.00 96.12 186 GLU A CA 1
ATOM 1447 C C . GLU A 1 186 ? 14.809 7.302 6.126 1.00 96.12 186 GLU A C 1
ATOM 1449 O O . GLU A 1 186 ? 14.789 6.077 5.978 1.00 96.12 186 GLU A O 1
ATOM 1454 N N . THR A 1 187 ? 14.710 7.883 7.316 1.00 96.94 187 THR A N 1
ATOM 1455 C CA . THR A 1 187 ? 14.494 7.148 8.561 1.00 96.94 187 THR A CA 1
ATOM 1456 C C . THR A 1 187 ? 13.255 7.698 9.248 1.00 96.94 187 THR A C 1
ATOM 1458 O O . THR A 1 187 ? 13.104 8.912 9.378 1.00 96.94 187 THR A O 1
ATOM 1461 N N . ALA A 1 188 ? 12.384 6.810 9.716 1.00 97.25 188 ALA A N 1
ATOM 1462 C CA . ALA A 1 188 ? 11.182 7.180 10.446 1.00 97.25 188 ALA A CA 1
ATOM 1463 C C . ALA A 1 188 ? 10.973 6.297 11.676 1.00 97.25 188 ALA A C 1
ATOM 1465 O O . ALA A 1 188 ? 11.320 5.117 11.679 1.00 97.25 188 ALA A O 1
ATOM 1466 N N . THR A 1 189 ? 10.364 6.884 12.702 1.00 98.00 189 THR A N 1
ATOM 1467 C CA . THR A 1 189 ? 9.896 6.189 13.901 1.00 98.00 189 THR A CA 1
ATOM 1468 C C . THR A 1 189 ? 8.392 5.971 13.762 1.00 98.00 189 THR A C 1
ATOM 1470 O O . THR A 1 189 ? 7.623 6.928 13.710 1.00 98.00 189 THR A O 1
ATOM 1473 N N . ILE A 1 190 ? 7.990 4.709 13.640 1.00 98.38 190 ILE A N 1
ATOM 1474 C CA . ILE A 1 190 ? 6.645 4.277 13.257 1.00 98.38 190 ILE A CA 1
ATOM 1475 C C . ILE A 1 190 ? 5.953 3.691 14.496 1.00 98.38 190 ILE A C 1
ATOM 1477 O O . ILE A 1 190 ? 6.465 2.718 15.053 1.00 98.38 190 ILE A O 1
ATOM 1481 N N . PRO A 1 191 ? 4.819 4.245 14.959 1.00 96.94 191 PRO A N 1
ATOM 1482 C CA . PRO A 1 191 ? 4.057 3.657 16.059 1.00 96.94 191 PRO A CA 1
ATOM 1483 C C . PRO A 1 191 ? 3.628 2.217 15.747 1.00 96.94 191 PRO A C 1
ATOM 1485 O O . PRO A 1 191 ? 3.286 1.905 14.608 1.00 96.94 191 PRO A O 1
ATOM 1488 N N . THR A 1 192 ? 3.627 1.353 16.762 1.00 97.06 192 THR A N 1
ATOM 1489 C CA . THR A 1 192 ? 3.156 -0.039 16.661 1.00 97.06 192 THR A CA 1
ATOM 1490 C C . THR A 1 192 ? 2.182 -0.344 17.795 1.00 97.06 192 THR A C 1
ATOM 1492 O O . THR A 1 192 ? 2.018 0.457 18.718 1.00 97.06 192 THR A O 1
ATOM 1495 N N . PHE A 1 193 ? 1.563 -1.523 17.776 1.00 95.38 193 PHE A N 1
ATOM 1496 C CA . PHE A 1 193 ? 0.683 -1.958 18.866 1.00 95.38 193 PHE A CA 1
ATOM 1497 C C . PHE A 1 193 ? 1.427 -2.477 20.113 1.00 95.38 193 PHE A C 1
ATOM 1499 O O . PHE A 1 193 ? 0.800 -2.837 21.115 1.00 95.38 193 PHE A O 1
ATOM 1506 N N . TYR A 1 194 ? 2.759 -2.561 20.082 1.00 95.38 194 TYR A N 1
ATOM 1507 C CA . TYR A 1 194 ? 3.537 -3.216 21.131 1.00 95.38 194 TYR A CA 1
ATOM 1508 C C . TYR A 1 194 ? 4.079 -2.237 22.174 1.00 95.38 194 TYR A C 1
ATOM 1510 O O . TYR A 1 194 ? 4.184 -1.031 21.977 1.00 95.38 194 TYR A O 1
ATOM 1518 N N . ALA A 1 195 ? 4.455 -2.772 23.335 1.00 93.62 195 ALA A N 1
ATOM 1519 C CA . ALA A 1 195 ? 5.312 -2.052 24.272 1.00 93.62 195 ALA A CA 1
ATOM 1520 C C . ALA A 1 195 ? 6.778 -2.087 23.805 1.00 93.62 195 ALA A C 1
ATOM 1522 O O . ALA A 1 195 ? 7.100 -2.689 22.784 1.00 93.62 195 ALA A O 1
ATOM 1523 N N . THR A 1 196 ? 7.663 -1.462 24.578 1.00 96.56 196 THR A N 1
ATOM 1524 C CA . THR A 1 196 ? 9.113 -1.498 24.352 1.00 96.56 196 THR A CA 1
ATOM 1525 C C . THR A 1 196 ? 9.687 -2.915 24.301 1.00 96.56 196 THR A C 1
ATOM 1527 O O . THR A 1 196 ? 9.233 -3.807 25.023 1.00 96.56 196 THR A O 1
ATOM 1530 N N . GLY A 1 197 ? 10.716 -3.109 23.475 1.00 97.75 197 GLY A N 1
ATOM 1531 C CA . GLY A 1 197 ? 11.479 -4.354 23.388 1.00 97.75 197 GLY A CA 1
ATOM 1532 C C . GLY A 1 197 ? 10.859 -5.446 22.513 1.00 97.75 197 GLY A C 1
ATOM 1533 O O . GLY A 1 197 ? 11.432 -6.533 22.431 1.00 97.75 197 GLY A O 1
ATOM 1534 N N . GLN A 1 198 ? 9.734 -5.190 21.838 1.00 98.12 198 GLN A N 1
ATOM 1535 C CA . GLN A 1 198 ? 9.213 -6.111 20.829 1.00 98.12 198 GLN A CA 1
ATOM 1536 C C . GLN A 1 198 ? 10.174 -6.160 19.647 1.00 98.12 198 GLN A C 1
ATOM 1538 O O . GLN A 1 198 ? 10.495 -5.120 19.077 1.00 98.12 198 GLN A O 1
ATOM 1543 N N . THR A 1 199 ? 10.595 -7.361 19.255 1.00 98.62 199 THR A N 1
ATOM 1544 C CA . THR A 1 199 ? 11.449 -7.550 18.078 1.00 98.62 199 THR A CA 1
ATOM 1545 C C . THR A 1 199 ? 10.607 -7.628 16.809 1.00 98.62 199 THR A C 1
ATOM 1547 O O . THR A 1 199 ? 9.567 -8.294 16.773 1.00 98.62 199 THR A O 1
ATOM 1550 N N . PHE A 1 200 ? 11.078 -6.934 15.780 1.00 98.75 200 PHE A N 1
ATOM 1551 C CA . PHE A 1 200 ? 10.579 -6.995 14.418 1.00 98.75 200 PHE A CA 1
ATOM 1552 C C . PHE A 1 200 ? 11.694 -7.486 13.495 1.00 98.75 200 PHE A C 1
ATOM 1554 O O . PHE A 1 200 ? 12.765 -6.876 13.418 1.00 98.75 200 PHE A O 1
ATOM 1561 N N . THR A 1 201 ? 11.419 -8.563 12.770 1.00 98.44 201 THR A N 1
ATOM 1562 C CA . THR A 1 201 ? 12.327 -9.179 11.802 1.00 98.44 201 THR A CA 1
ATOM 1563 C C . THR A 1 201 ? 11.982 -8.698 10.386 1.00 98.44 201 THR A C 1
ATOM 1565 O O . THR A 1 201 ? 10.821 -8.802 9.983 1.00 98.44 201 THR A O 1
ATOM 1568 N N . PRO A 1 202 ? 12.941 -8.176 9.599 1.00 97.88 202 PRO A N 1
ATOM 1569 C CA . PRO A 1 202 ? 12.685 -7.807 8.213 1.00 97.88 202 PRO A CA 1
ATOM 1570 C C . PRO A 1 202 ? 12.457 -9.058 7.363 1.00 97.88 202 PRO A C 1
ATOM 1572 O O . PRO A 1 202 ? 13.202 -10.033 7.464 1.00 97.88 202 PRO A O 1
ATOM 1575 N N . ILE A 1 203 ? 11.434 -9.018 6.512 1.00 97.56 203 ILE A N 1
ATOM 1576 C CA . ILE A 1 203 ? 11.079 -10.122 5.607 1.00 97.56 203 ILE A CA 1
ATOM 1577 C C . ILE A 1 203 ? 11.256 -9.758 4.133 1.00 97.56 203 ILE A C 1
ATOM 1579 O O . ILE A 1 203 ? 11.368 -10.651 3.297 1.00 97.56 203 ILE A O 1
ATOM 1583 N N . ALA A 1 204 ? 11.293 -8.463 3.813 1.00 96.38 204 ALA A N 1
ATOM 1584 C CA . ALA A 1 204 ? 11.557 -7.972 2.470 1.00 96.38 204 ALA A CA 1
ATOM 1585 C C . ALA A 1 204 ? 12.096 -6.541 2.493 1.00 96.38 204 ALA A C 1
ATOM 1587 O O . ALA A 1 204 ? 11.744 -5.735 3.359 1.00 96.38 204 ALA A O 1
ATOM 1588 N N . GLU A 1 205 ? 12.912 -6.225 1.496 1.00 94.75 205 GLU A N 1
ATOM 1589 C CA . GLU A 1 205 ? 13.293 -4.865 1.150 1.00 94.75 205 GLU A CA 1
ATOM 1590 C C . GLU A 1 205 ? 13.636 -4.761 -0.335 1.00 94.75 205 GLU A C 1
ATOM 1592 O O . GLU A 1 205 ? 14.124 -5.713 -0.941 1.00 94.75 205 GLU A O 1
ATOM 1597 N N . ASP A 1 206 ? 13.428 -3.578 -0.899 1.00 93.12 206 ASP A N 1
ATOM 1598 C CA . ASP A 1 206 ? 14.003 -3.181 -2.179 1.00 93.12 206 ASP A CA 1
ATOM 1599 C C . ASP A 1 206 ? 14.157 -1.655 -2.213 1.00 93.12 206 ASP A C 1
ATOM 1601 O O . ASP A 1 206 ? 13.625 -0.938 -1.366 1.00 93.12 206 ASP A O 1
ATOM 1605 N N . GLY A 1 207 ? 14.906 -1.135 -3.173 1.00 89.56 207 GLY A N 1
ATOM 1606 C CA . GLY A 1 207 ? 15.060 0.295 -3.380 1.00 89.56 207 GLY A CA 1
ATOM 1607 C C . GLY A 1 207 ? 16.166 0.616 -4.363 1.00 89.56 207 GLY A C 1
ATOM 1608 O O . GLY A 1 207 ? 16.970 -0.244 -4.734 1.00 89.56 207 GLY A O 1
ATOM 1609 N N . PHE A 1 208 ? 16.217 1.880 -4.760 1.00 88.94 208 PHE A N 1
ATOM 1610 C CA . PHE A 1 208 ? 17.174 2.374 -5.731 1.00 88.94 208 PHE A CA 1
ATOM 1611 C C . PHE A 1 208 ? 18.618 2.150 -5.279 1.00 88.94 208 PHE A C 1
ATOM 1613 O O . PHE A 1 208 ? 18.993 2.403 -4.130 1.00 88.94 208 PHE A O 1
ATOM 1620 N N . MET A 1 209 ? 19.426 1.692 -6.230 1.00 84.31 209 MET A N 1
ATOM 1621 C CA . MET A 1 209 ? 20.871 1.565 -6.128 1.00 84.31 209 MET A CA 1
ATOM 1622 C C . MET A 1 209 ? 21.463 2.163 -7.395 1.00 84.31 209 MET A C 1
ATOM 1624 O O . MET A 1 209 ? 21.144 1.714 -8.492 1.00 84.31 209 MET A O 1
ATOM 1628 N N . ALA A 1 210 ? 22.324 3.165 -7.245 1.00 80.44 210 ALA A N 1
ATOM 1629 C CA . ALA A 1 210 ? 23.084 3.670 -8.378 1.00 80.44 210 ALA A CA 1
ATOM 1630 C C . ALA A 1 210 ? 24.071 2.600 -8.873 1.00 80.44 210 ALA A C 1
ATOM 1632 O O . ALA A 1 210 ? 24.651 1.862 -8.067 1.00 80.44 210 ALA A O 1
ATOM 1633 N N . ASP A 1 211 ? 24.298 2.555 -10.185 1.00 77.06 211 ASP A N 1
ATOM 1634 C CA . ASP A 1 211 ? 25.193 1.581 -10.805 1.00 77.06 211 ASP A CA 1
ATOM 1635 C C . ASP A 1 211 ? 26.591 1.588 -10.176 1.00 77.06 211 ASP A C 1
ATOM 1637 O O . ASP A 1 211 ? 27.185 2.631 -9.884 1.00 77.06 211 ASP A O 1
ATOM 1641 N N . GLY A 1 212 ? 27.131 0.387 -9.962 1.00 74.44 212 GLY A N 1
ATOM 1642 C CA . GLY A 1 212 ? 28.464 0.193 -9.391 1.00 74.44 212 GLY A CA 1
ATOM 1643 C C . GLY A 1 212 ? 28.568 0.435 -7.881 1.00 74.44 212 GLY A C 1
ATOM 1644 O O . GLY A 1 212 ? 29.664 0.294 -7.334 1.00 74.44 212 GLY A O 1
ATOM 1645 N N . GLN A 1 213 ? 27.471 0.759 -7.188 1.00 76.69 213 GLN A N 1
ATOM 1646 C CA . GLN A 1 213 ? 27.450 0.738 -5.725 1.00 76.69 213 GLN A CA 1
ATOM 1647 C C . GLN A 1 213 ? 27.427 -0.705 -5.198 1.00 76.69 213 GLN A C 1
ATOM 1649 O O . GLN A 1 213 ? 26.796 -1.576 -5.804 1.00 76.69 213 GLN A O 1
ATOM 1654 N N . PRO A 1 214 ? 28.108 -0.994 -4.071 1.00 79.00 214 PRO A N 1
ATOM 1655 C CA . PRO A 1 214 ? 28.011 -2.303 -3.443 1.00 79.00 214 PRO A CA 1
ATOM 1656 C C . PRO A 1 214 ? 26.568 -2.566 -3.010 1.00 79.00 214 PRO A C 1
ATOM 1658 O O . PRO A 1 214 ? 25.853 -1.638 -2.628 1.00 79.00 214 PRO A O 1
ATOM 1661 N N . ALA A 1 215 ? 26.161 -3.837 -3.028 1.00 78.88 215 ALA A N 1
ATOM 1662 C CA . ALA A 1 215 ? 24.869 -4.235 -2.485 1.00 78.88 215 ALA A CA 1
ATOM 1663 C C . ALA A 1 215 ? 24.725 -3.713 -1.041 1.00 78.88 215 ALA A C 1
ATOM 1665 O O . ALA A 1 215 ? 25.696 -3.775 -0.272 1.00 78.88 215 ALA A O 1
ATOM 1666 N N . PRO A 1 216 ? 23.549 -3.181 -0.668 1.00 79.19 216 PRO A N 1
ATOM 1667 C CA . PRO A 1 216 ? 23.330 -2.700 0.684 1.00 79.19 216 PRO A CA 1
ATOM 1668 C C . PRO A 1 216 ? 23.444 -3.867 1.668 1.00 79.19 216 PRO A C 1
ATOM 1670 O O . PRO A 1 216 ? 23.207 -5.028 1.325 1.00 79.19 216 PRO A O 1
ATOM 1673 N N . ALA A 1 217 ? 23.828 -3.560 2.907 1.00 82.81 217 ALA A N 1
ATOM 1674 C CA . ALA A 1 217 ? 23.724 -4.547 3.970 1.00 82.81 217 ALA A CA 1
ATOM 1675 C C . ALA A 1 217 ? 22.242 -4.907 4.162 1.00 82.81 217 ALA A C 1
ATOM 1677 O O . ALA A 1 217 ? 21.417 -3.990 4.167 1.00 82.81 217 ALA A O 1
ATOM 1678 N N . PRO A 1 218 ? 21.906 -6.196 4.345 1.00 80.69 218 PRO A N 1
ATOM 1679 C CA . PRO A 1 218 ? 20.530 -6.582 4.591 1.00 80.69 218 PRO A CA 1
ATOM 1680 C C . PRO A 1 218 ? 20.032 -5.930 5.890 1.00 80.69 218 PRO A C 1
ATOM 1682 O O . PRO A 1 218 ? 20.816 -5.766 6.837 1.00 80.69 218 PRO A O 1
ATOM 1685 N N . PRO A 1 219 ? 18.743 -5.580 5.967 1.00 85.31 219 PRO A N 1
ATOM 1686 C CA . PRO A 1 219 ? 18.152 -4.977 7.138 1.00 85.31 219 PRO A CA 1
ATOM 1687 C C . PRO A 1 219 ? 18.282 -5.957 8.295 1.00 85.31 219 PRO A C 1
ATOM 1689 O O . PRO A 1 219 ? 18.112 -7.170 8.150 1.00 85.31 219 PRO A O 1
ATOM 1692 N N . ALA A 1 220 ? 18.613 -5.418 9.460 1.00 92.69 220 ALA A N 1
ATOM 1693 C CA . ALA A 1 220 ? 18.664 -6.187 10.688 1.00 92.69 220 ALA A CA 1
ATOM 1694 C C . ALA A 1 220 ? 17.309 -6.129 11.394 1.00 92.69 220 ALA A C 1
ATOM 1696 O O . ALA A 1 220 ? 16.559 -5.157 11.254 1.00 92.69 220 ALA A O 1
ATOM 1697 N N . ALA A 1 221 ? 17.031 -7.158 12.193 1.00 96.88 221 ALA A N 1
ATOM 1698 C CA . ALA A 1 221 ? 15.963 -7.085 13.174 1.00 96.88 221 ALA A CA 1
ATOM 1699 C C . ALA A 1 221 ? 16.189 -5.886 14.105 1.00 96.88 221 ALA A C 1
ATOM 1701 O O . ALA A 1 221 ? 17.324 -5.551 14.457 1.00 96.88 221 ALA A O 1
ATOM 1702 N N . THR A 1 222 ? 15.100 -5.241 14.491 1.00 97.06 222 THR A N 1
ATOM 1703 C CA . THR A 1 222 ? 15.110 -4.066 15.366 1.00 97.06 222 THR A CA 1
ATOM 1704 C C . THR A 1 222 ? 14.022 -4.207 16.422 1.00 97.06 222 THR A C 1
ATOM 1706 O O . THR A 1 222 ? 13.117 -5.032 16.288 1.00 97.06 222 THR A O 1
ATOM 1709 N N . THR A 1 223 ? 14.138 -3.449 17.506 1.00 98.38 223 THR A N 1
ATOM 1710 C CA . THR A 1 223 ? 13.215 -3.517 18.639 1.00 98.38 223 THR A CA 1
ATOM 1711 C C . THR A 1 223 ? 12.469 -2.210 18.820 1.00 98.38 223 THR A C 1
ATOM 1713 O O . THR A 1 223 ? 13.052 -1.142 18.635 1.00 98.38 223 THR A O 1
ATOM 1716 N N . THR A 1 224 ? 11.214 -2.288 19.252 1.00 98.44 224 THR A N 1
ATOM 1717 C CA . THR A 1 224 ? 10.433 -1.105 19.615 1.00 98.44 224 THR A CA 1
ATOM 1718 C C . THR A 1 224 ? 11.075 -0.320 20.763 1.00 98.44 224 THR A C 1
ATOM 1720 O O . THR A 1 224 ? 11.586 -0.895 21.732 1.00 98.44 224 THR A O 1
ATOM 1723 N N . ASP A 1 225 ? 11.043 1.008 20.662 1.00 98.00 225 ASP A N 1
ATOM 1724 C CA . ASP A 1 225 ? 11.588 1.930 21.660 1.00 98.00 225 ASP A CA 1
ATOM 1725 C C . ASP A 1 225 ? 10.707 2.035 22.923 1.00 98.00 225 ASP A C 1
ATOM 1727 O O . ASP A 1 225 ? 9.757 1.275 23.111 1.00 98.00 225 ASP A O 1
ATOM 1731 N N . GLU A 1 226 ? 11.024 2.961 23.832 1.00 96.62 226 GLU A N 1
ATOM 1732 C CA . GLU A 1 226 ? 10.264 3.180 25.074 1.00 96.62 226 GLU A CA 1
ATOM 1733 C C . GLU A 1 226 ? 8.785 3.546 24.850 1.00 96.62 226 GLU A C 1
ATOM 1735 O O . GLU A 1 226 ? 7.946 3.269 25.711 1.00 96.62 226 GLU A O 1
ATOM 1740 N N . ASN A 1 227 ? 8.458 4.096 23.678 1.00 94.50 227 ASN A N 1
ATOM 1741 C CA . ASN A 1 227 ? 7.106 4.458 23.266 1.00 94.50 227 ASN A CA 1
ATOM 1742 C C . ASN A 1 227 ? 6.409 3.335 22.485 1.00 94.50 227 ASN A C 1
ATOM 1744 O O . ASN A 1 227 ? 5.258 3.498 22.089 1.00 94.50 227 ASN A O 1
ATOM 1748 N N . GLY A 1 228 ? 7.073 2.192 22.276 1.00 95.81 228 GLY A N 1
ATOM 1749 C CA . GLY A 1 228 ? 6.537 1.113 21.450 1.00 95.81 228 GLY A CA 1
ATOM 1750 C C . GLY A 1 228 ? 6.678 1.372 19.949 1.00 95.81 228 GLY A C 1
ATOM 1751 O O . GLY A 1 228 ? 6.022 0.702 19.157 1.00 95.81 228 GLY A O 1
ATOM 1752 N N . ALA A 1 229 ? 7.506 2.331 19.534 1.00 97.75 229 ALA A N 1
ATOM 1753 C CA . ALA A 1 229 ? 7.666 2.683 18.131 1.00 97.75 229 ALA A CA 1
ATOM 1754 C C . ALA A 1 229 ? 8.874 1.980 17.495 1.00 97.75 229 ALA A C 1
ATOM 1756 O O . ALA A 1 229 ? 9.906 1.761 18.130 1.00 97.75 229 ALA A O 1
ATOM 1757 N N . LEU A 1 230 ? 8.737 1.624 16.221 1.00 98.25 230 LEU A N 1
ATOM 1758 C CA . LEU A 1 230 ? 9.741 0.953 15.411 1.00 98.25 230 LEU A CA 1
ATOM 1759 C C . LEU A 1 230 ? 10.503 1.975 14.562 1.00 98.25 230 LEU A C 1
ATOM 1761 O O . LEU A 1 230 ? 9.905 2.662 13.737 1.00 98.25 230 LEU A O 1
ATOM 1765 N N . THR A 1 231 ? 11.824 2.059 14.715 1.00 98.12 231 THR A N 1
ATOM 1766 C CA . THR A 1 231 ? 12.652 2.890 13.828 1.00 98.12 231 THR A CA 1
ATOM 1767 C C . THR A 1 231 ? 13.074 2.093 12.599 1.00 98.12 231 THR A C 1
ATOM 1769 O O . THR A 1 231 ? 13.752 1.072 12.720 1.00 98.12 231 THR A O 1
ATOM 1772 N N . VAL A 1 232 ? 12.697 2.587 11.422 1.00 96.69 232 VAL A N 1
ATOM 1773 C CA . VAL A 1 232 ? 12.923 1.948 10.121 1.00 96.69 232 VAL A CA 1
ATOM 1774 C C . VAL A 1 232 ? 13.663 2.912 9.199 1.00 96.69 232 VAL A C 1
ATOM 1776 O O . VAL A 1 232 ? 13.359 4.103 9.175 1.00 96.69 232 VAL A O 1
ATOM 1779 N N . SER A 1 233 ? 14.634 2.401 8.438 1.00 95.69 233 SER A N 1
ATOM 1780 C CA . SER A 1 233 ? 15.292 3.144 7.356 1.00 95.69 233 SER A CA 1
ATOM 1781 C C . SER A 1 233 ? 14.918 2.541 6.013 1.00 95.69 233 SER A C 1
ATOM 1783 O O . SER A 1 233 ? 14.977 1.325 5.853 1.00 95.69 233 SER A O 1
ATOM 1785 N N . VAL A 1 234 ? 14.546 3.383 5.054 1.00 95.94 234 VAL A N 1
ATOM 1786 C CA . VAL A 1 234 ? 14.077 2.954 3.734 1.00 95.94 234 VAL A CA 1
ATOM 1787 C C . VAL A 1 234 ? 14.891 3.665 2.666 1.00 95.94 234 VAL A C 1
ATOM 1789 O O . VAL A 1 234 ? 14.981 4.894 2.659 1.00 95.94 234 VAL A O 1
ATOM 1792 N N . ARG A 1 235 ? 15.497 2.891 1.763 1.00 95.31 235 ARG A N 1
ATOM 1793 C CA . ARG A 1 235 ? 16.298 3.406 0.641 1.00 95.31 235 ARG A CA 1
ATOM 1794 C C . ARG A 1 235 ? 15.453 4.287 -0.302 1.00 95.31 235 ARG A C 1
ATOM 1796 O O . ARG A 1 235 ? 14.224 4.171 -0.274 1.00 95.31 235 ARG A O 1
ATOM 1803 N N . PRO A 1 236 ? 16.078 5.161 -1.120 1.00 95.31 236 PRO A N 1
ATOM 1804 C CA . PRO A 1 236 ? 15.350 5.965 -2.099 1.00 95.31 236 PRO A CA 1
ATOM 1805 C C . PRO A 1 236 ? 14.515 5.075 -3.013 1.00 95.31 236 PRO A C 1
ATOM 1807 O O . PRO A 1 236 ? 14.973 3.998 -3.398 1.00 95.31 236 PRO A O 1
ATOM 1810 N N . TYR A 1 237 ? 13.312 5.521 -3.369 1.00 96.06 237 TYR A N 1
ATOM 1811 C CA . TYR A 1 237 ? 12.399 4.779 -4.251 1.00 96.06 237 TYR A CA 1
ATOM 1812 C C . TYR A 1 237 ? 12.244 3.302 -3.868 1.00 96.06 237 TYR A C 1
ATOM 1814 O O . TYR A 1 237 ? 12.275 2.416 -4.720 1.00 96.06 237 TYR A O 1
ATOM 1822 N N . GLY A 1 238 ? 12.158 3.039 -2.568 1.00 96.25 238 GLY A N 1
ATOM 1823 C CA . GLY A 1 2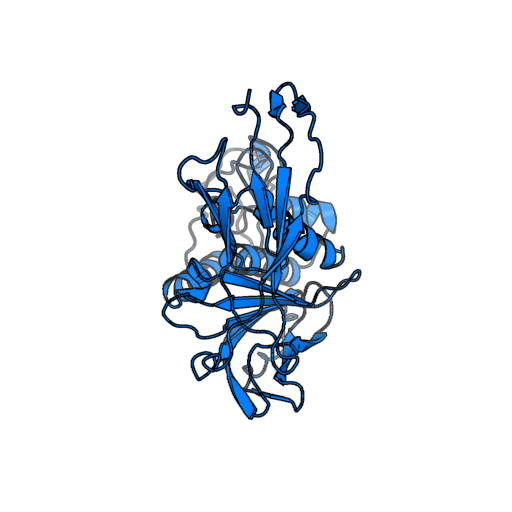38 ? 12.252 1.701 -2.010 1.00 96.25 238 GLY A CA 1
ATOM 1824 C C . GLY A 1 238 ? 11.178 1.407 -0.985 1.00 96.25 238 GLY A C 1
ATOM 1825 O O . GLY A 1 238 ? 10.396 2.276 -0.597 1.00 96.25 238 GLY A O 1
ATOM 1826 N N . PHE A 1 239 ? 11.155 0.162 -0.535 1.00 97.75 239 PHE A N 1
ATOM 1827 C CA . PHE A 1 239 ? 10.266 -0.301 0.512 1.00 97.75 239 PHE A CA 1
ATOM 1828 C C . PHE A 1 239 ? 10.981 -1.262 1.455 1.00 97.75 239 PHE A C 1
ATOM 1830 O O . PHE A 1 239 ? 12.004 -1.859 1.121 1.00 97.75 239 PHE A O 1
ATOM 1837 N N . THR A 1 240 ? 10.410 -1.444 2.637 1.00 98.00 240 THR A N 1
ATOM 1838 C CA . THR A 1 240 ? 10.779 -2.515 3.557 1.00 98.00 240 THR A CA 1
ATOM 1839 C C . THR A 1 240 ? 9.552 -3.025 4.296 1.00 98.00 240 THR A C 1
ATOM 1841 O O . THR A 1 240 ? 8.584 -2.286 4.503 1.00 98.00 240 THR A O 1
ATOM 1844 N N . ILE A 1 241 ? 9.587 -4.304 4.666 1.00 98.62 241 ILE A N 1
ATOM 1845 C CA . ILE A 1 241 ? 8.532 -4.964 5.427 1.00 98.62 241 ILE A CA 1
ATOM 1846 C C . ILE A 1 241 ? 9.157 -5.664 6.620 1.00 98.62 241 ILE A C 1
ATOM 1848 O O . ILE A 1 241 ? 10.035 -6.519 6.472 1.00 98.62 241 ILE A O 1
ATOM 1852 N N . TYR A 1 242 ? 8.657 -5.321 7.797 1.00 98.81 242 TYR A N 1
ATOM 1853 C CA . TYR A 1 242 ? 9.057 -5.891 9.073 1.00 98.81 242 TYR A CA 1
ATOM 1854 C C . TYR A 1 242 ? 7.895 -6.665 9.685 1.00 98.81 242 TYR A C 1
ATOM 1856 O O . TYR A 1 242 ? 6.783 -6.156 9.740 1.00 98.81 242 TYR A O 1
ATOM 1864 N N . LYS A 1 243 ? 8.153 -7.875 10.180 1.00 98.75 243 LYS A N 1
ATOM 1865 C CA . LYS A 1 243 ? 7.182 -8.728 10.874 1.00 98.75 243 LYS A CA 1
ATOM 1866 C C . LYS A 1 243 ? 7.503 -8.764 12.366 1.00 98.75 243 LYS A C 1
ATOM 1868 O O . LYS A 1 243 ? 8.648 -9.029 12.721 1.00 98.75 243 LYS A O 1
ATOM 1873 N N . ALA A 1 244 ? 6.519 -8.547 13.234 1.00 98.75 244 ALA A N 1
ATOM 1874 C CA . ALA A 1 244 ? 6.694 -8.762 14.667 1.00 98.75 244 ALA A CA 1
ATOM 1875 C C . ALA A 1 244 ? 6.926 -10.251 14.983 1.00 98.75 244 ALA A C 1
ATOM 1877 O O . ALA A 1 244 ? 6.261 -11.134 14.442 1.00 98.75 244 ALA A O 1
ATOM 1878 N N . ASP A 1 245 ? 7.838 -10.542 15.909 1.00 98.25 245 ASP A N 1
ATOM 1879 C CA . ASP A 1 245 ? 8.172 -11.925 16.282 1.00 98.25 245 ASP A CA 1
ATOM 1880 C C . ASP A 1 245 ? 7.084 -12.622 17.127 1.00 98.25 245 ASP A C 1
ATOM 1882 O O . ASP A 1 245 ? 7.152 -13.828 17.371 1.00 98.25 245 ASP A O 1
ATOM 1886 N N . THR A 1 246 ? 6.084 -11.878 17.606 1.00 97.88 246 THR A N 1
ATOM 1887 C CA . THR A 1 246 ? 5.003 -12.382 18.466 1.00 97.88 246 THR A CA 1
ATOM 1888 C C . THR A 1 246 ? 3.657 -11.800 18.049 1.00 97.88 246 THR A C 1
ATOM 1890 O O . THR A 1 246 ? 3.589 -10.727 17.449 1.00 97.88 246 THR A O 1
ATOM 1893 N N . ALA A 1 247 ? 2.572 -12.498 18.389 1.00 97.50 247 ALA A N 1
ATOM 1894 C CA . ALA A 1 247 ? 1.225 -11.960 18.236 1.00 97.50 247 ALA A CA 1
ATOM 1895 C C . ALA A 1 247 ? 1.004 -10.732 19.136 1.00 97.50 247 ALA A C 1
ATOM 1897 O O . ALA A 1 247 ? 1.685 -10.550 20.151 1.00 97.50 247 ALA A O 1
ATOM 1898 N N . LEU A 1 248 ? 0.031 -9.909 18.759 1.00 95.56 248 LEU A N 1
ATOM 1899 C CA . LEU A 1 248 ? -0.389 -8.725 19.486 1.00 95.56 248 LEU A CA 1
ATOM 1900 C C . LEU A 1 248 ? -0.711 -9.061 20.949 1.00 95.56 248 LEU A C 1
ATOM 1902 O O . LEU A 1 248 ? -1.310 -10.104 21.239 1.00 95.56 248 LEU A O 1
ATOM 1906 N N . PRO A 1 249 ? -0.346 -8.181 21.898 1.00 90.12 249 PRO A N 1
ATOM 1907 C CA . PRO A 1 249 ? -0.718 -8.375 23.287 1.00 90.12 249 PRO A CA 1
ATOM 1908 C C . PRO A 1 249 ? -2.244 -8.340 23.425 1.00 90.12 249 PRO A C 1
ATOM 1910 O O . PRO A 1 249 ? -2.904 -7.410 22.965 1.00 90.12 249 PRO A O 1
ATOM 1913 N N . ALA A 1 250 ? -2.806 -9.342 24.102 1.00 87.00 250 ALA A N 1
ATOM 1914 C CA . ALA A 1 250 ? -4.236 -9.375 24.370 1.00 87.00 250 ALA A CA 1
ATOM 1915 C C . ALA A 1 250 ? -4.660 -8.170 25.221 1.00 87.00 250 ALA A C 1
ATOM 1917 O O . ALA A 1 250 ? -4.024 -7.843 26.230 1.00 87.00 250 ALA A O 1
ATOM 1918 N N . SER A 1 251 ? -5.775 -7.546 24.847 1.00 83.75 251 SER A N 1
ATOM 1919 C CA . SER A 1 251 ? -6.381 -6.507 25.669 1.00 83.75 251 SER A CA 1
ATOM 1920 C C . SER A 1 251 ? -6.977 -7.106 26.943 1.00 83.75 251 SER A C 1
ATOM 1922 O O . SER A 1 251 ? -7.683 -8.114 26.912 1.00 83.75 251 SER A O 1
ATOM 1924 N N . THR A 1 252 ? -6.696 -6.480 28.085 1.00 83.06 252 THR A N 1
ATOM 1925 C CA . THR A 1 252 ? -7.235 -6.881 29.395 1.00 83.06 252 THR A CA 1
ATOM 1926 C C . THR A 1 252 ? -8.438 -6.042 29.823 1.00 83.06 252 THR A C 1
ATOM 1928 O O . THR A 1 252 ? -9.073 -6.356 30.831 1.00 83.06 252 THR A O 1
ATOM 1931 N N . VAL A 1 253 ? -8.758 -4.984 29.070 1.00 83.81 253 VAL A N 1
ATOM 1932 C CA . VAL A 1 253 ? -9.841 -4.038 29.354 1.00 83.81 253 VAL A CA 1
ATOM 1933 C C . VAL A 1 253 ? -10.539 -3.702 28.044 1.00 83.81 253 VAL A C 1
ATOM 1935 O O . VAL A 1 253 ? -9.905 -3.200 27.121 1.00 83.81 253 VAL A O 1
ATOM 1938 N N . ALA A 1 254 ? -11.846 -3.949 27.976 1.00 85.62 254 ALA A N 1
ATOM 1939 C CA . ALA A 1 254 ? -12.636 -3.554 26.818 1.00 85.62 254 ALA A CA 1
ATOM 1940 C C . ALA A 1 254 ? -12.651 -2.018 26.681 1.00 85.62 254 ALA A C 1
ATOM 1942 O O . ALA A 1 254 ? -12.854 -1.338 27.692 1.00 85.62 254 ALA A O 1
ATOM 1943 N N . PRO A 1 255 ? -12.444 -1.468 25.472 1.00 90.38 255 PRO A N 1
ATOM 1944 C CA . PRO A 1 255 ? -12.632 -0.045 25.242 1.00 90.38 255 PRO A CA 1
ATOM 1945 C C . PRO A 1 255 ? -14.114 0.324 25.382 1.00 90.38 255 PRO A C 1
ATOM 1947 O O . PRO A 1 255 ? -15.004 -0.458 25.037 1.00 90.38 255 PRO A O 1
ATOM 1950 N N . ASP A 1 256 ? -14.379 1.534 25.865 1.00 92.88 256 ASP A N 1
ATOM 1951 C CA . ASP A 1 256 ? -15.713 2.122 25.781 1.00 92.88 256 ASP A CA 1
ATOM 1952 C C . ASP A 1 256 ? -15.967 2.570 24.340 1.00 92.88 256 ASP A C 1
ATOM 1954 O O . ASP A 1 256 ? -15.065 3.081 23.674 1.00 92.88 256 ASP A O 1
ATOM 1958 N N . ILE A 1 257 ? -17.209 2.415 23.886 1.00 94.50 257 ILE A N 1
ATOM 1959 C CA . ILE A 1 257 ? -17.654 2.838 22.556 1.00 94.50 257 ILE A CA 1
ATOM 1960 C C . ILE A 1 257 ? -18.437 4.141 22.696 1.00 94.50 257 ILE A C 1
ATOM 1962 O O . ILE A 1 257 ? -19.421 4.208 23.439 1.00 94.50 257 ILE A O 1
ATOM 1966 N N . ILE A 1 258 ? -18.028 5.165 21.955 1.00 95.06 258 ILE A N 1
ATOM 1967 C CA . ILE A 1 258 ? -18.682 6.472 21.921 1.00 95.06 258 ILE A CA 1
ATOM 1968 C C . ILE A 1 258 ? -19.186 6.707 20.502 1.00 95.06 258 ILE A C 1
ATOM 1970 O O . ILE A 1 258 ? -18.399 6.926 19.592 1.00 95.06 258 ILE A O 1
ATOM 1974 N N . ILE A 1 259 ? -20.505 6.690 20.304 1.00 94.81 259 ILE A N 1
ATOM 1975 C CA . ILE A 1 259 ? -21.096 7.062 19.011 1.00 94.81 259 ILE A CA 1
ATOM 1976 C C . ILE A 1 259 ? -20.905 8.569 18.818 1.00 94.81 259 ILE A C 1
ATOM 1978 O O . ILE A 1 259 ? -21.426 9.360 19.610 1.00 94.81 259 ILE A O 1
ATOM 1982 N N . ASN A 1 260 ? -20.171 8.955 17.776 1.00 95.12 260 ASN A N 1
ATOM 1983 C CA . ASN A 1 260 ? -19.868 10.352 17.457 1.00 95.12 260 ASN A CA 1
ATOM 1984 C C . ASN A 1 260 ? -20.710 10.883 16.279 1.00 95.12 260 ASN A C 1
ATOM 1986 O O . ASN A 1 260 ? -20.939 12.091 16.189 1.00 95.12 260 ASN A O 1
ATOM 1990 N N . SER A 1 261 ? -21.262 9.990 15.451 1.00 94.50 261 SER A N 1
ATOM 1991 C CA . SER A 1 261 ? -22.210 10.306 14.384 1.00 94.50 261 SER A CA 1
ATOM 1992 C C . SER A 1 261 ? -23.216 9.163 14.182 1.00 94.50 261 SER A C 1
ATOM 1994 O O . SER A 1 261 ? -22.827 7.997 14.258 1.00 94.50 261 SER A O 1
ATOM 1996 N N . PRO A 1 262 ? -24.503 9.450 13.906 1.00 93.25 262 PRO A N 1
ATOM 1997 C CA . PRO A 1 262 ? -25.148 10.763 13.955 1.00 93.25 262 PRO A CA 1
ATOM 1998 C C . PRO A 1 262 ? -25.393 11.243 15.397 1.00 93.25 262 PRO A C 1
ATOM 2000 O O . PRO A 1 262 ? -25.382 10.471 16.357 1.00 93.25 262 PRO A O 1
ATOM 2003 N N . SER A 1 263 ? -25.687 12.535 15.563 1.00 92.50 263 SER A N 1
ATOM 2004 C CA . SER A 1 263 ? -26.101 13.084 16.861 1.00 92.50 263 SER A CA 1
ATOM 2005 C C . SER A 1 263 ? -27.508 12.616 17.256 1.00 92.50 263 SER A C 1
ATOM 2007 O O . SER A 1 263 ? -28.405 12.478 16.421 1.00 92.50 263 SER A O 1
ATOM 2009 N N . ARG A 1 264 ? -27.757 12.424 18.560 1.00 90.44 264 ARG A N 1
ATOM 2010 C CA . ARG A 1 264 ? -29.081 12.013 19.061 1.00 90.44 264 ARG A CA 1
ATOM 2011 C C . ARG A 1 264 ? -30.167 13.012 18.642 1.00 90.44 264 ARG A C 1
ATOM 2013 O O . ARG A 1 264 ? -30.130 14.172 19.038 1.00 90.44 264 ARG A O 1
ATOM 2020 N N . GLY A 1 265 ? -31.179 12.522 17.924 1.00 89.50 265 GLY A N 1
ATOM 2021 C CA . GLY A 1 265 ? -32.300 13.335 17.442 1.00 89.50 265 GLY A CA 1
ATOM 2022 C C . GLY A 1 265 ? -31.985 14.170 16.197 1.00 89.50 265 GLY A C 1
ATOM 2023 O O . GLY A 1 265 ? -32.787 15.031 15.844 1.00 89.50 265 GLY A O 1
ATOM 2024 N N . GLN A 1 266 ? -30.842 13.936 15.543 1.00 90.06 266 GLN A N 1
ATOM 2025 C CA . GLN A 1 266 ? -30.515 14.550 14.260 1.00 90.06 266 GLN A CA 1
ATOM 2026 C C . GLN A 1 266 ? -31.568 14.180 13.212 1.00 90.06 266 GLN A C 1
ATOM 2028 O O . GLN A 1 266 ? -31.888 13.008 13.019 1.00 90.06 266 GLN A O 1
ATOM 2033 N N . HIS A 1 267 ? -32.098 15.198 12.538 1.00 87.81 267 HIS A N 1
ATOM 2034 C CA . HIS A 1 267 ? -32.946 15.019 11.368 1.00 87.81 267 HIS A CA 1
ATOM 2035 C C . HIS A 1 267 ? -32.057 14.925 10.128 1.00 87.81 267 HIS A C 1
ATOM 2037 O O . HIS A 1 267 ? -31.178 15.769 9.938 1.00 87.81 267 HIS A O 1
ATOM 2043 N N . PHE A 1 268 ? -32.288 13.912 9.299 1.00 84.62 268 PHE A N 1
ATOM 2044 C CA . PHE A 1 268 ? -31.594 13.722 8.033 1.00 84.62 268 PHE A CA 1
ATOM 2045 C C . PHE A 1 268 ? -32.605 13.823 6.895 1.00 84.62 268 PHE A C 1
ATOM 2047 O O . PHE A 1 268 ? -33.659 13.199 6.953 1.00 84.62 268 PHE A O 1
ATOM 2054 N N . ASP A 1 269 ? -32.281 14.636 5.895 1.00 84.50 269 ASP A N 1
ATOM 2055 C CA . ASP A 1 269 ? -33.069 14.812 4.675 1.00 84.50 269 ASP A CA 1
ATOM 2056 C C . ASP A 1 269 ? -32.197 14.325 3.504 1.00 84.50 269 ASP A C 1
ATOM 2058 O O . ASP A 1 269 ? -31.353 15.097 3.026 1.00 84.50 269 ASP A O 1
ATOM 2062 N N . PRO A 1 270 ? -32.271 13.027 3.137 1.00 79.12 270 PRO A N 1
ATOM 2063 C CA . PRO A 1 270 ? -31.389 12.433 2.140 1.00 79.12 270 PRO A CA 1
ATOM 2064 C C . PRO A 1 270 ? -31.559 13.135 0.796 1.00 79.12 270 PRO A C 1
ATOM 2066 O O . PRO A 1 270 ? -32.651 13.190 0.234 1.00 79.12 270 PRO A O 1
ATOM 2069 N N . LYS A 1 271 ? -30.455 13.642 0.245 1.00 85.06 271 LYS A N 1
ATOM 2070 C CA . LYS A 1 271 ? -30.424 14.157 -1.128 1.00 85.06 271 LYS A CA 1
ATOM 2071 C C . LYS A 1 271 ? -29.820 13.132 -2.069 1.00 85.06 271 LYS A C 1
ATOM 2073 O O . LYS A 1 271 ? -29.146 12.200 -1.647 1.00 85.06 271 LYS A O 1
ATOM 2078 N N . VAL A 1 272 ? -30.015 13.357 -3.359 1.00 87.31 272 VAL A N 1
ATOM 2079 C CA . VAL A 1 272 ? -29.330 12.632 -4.425 1.00 87.31 272 VAL A CA 1
ATOM 2080 C C . VAL A 1 272 ? -28.310 13.575 -5.049 1.00 87.31 272 VAL A C 1
ATOM 2082 O O . VAL A 1 272 ? -28.646 14.697 -5.433 1.00 87.31 272 VAL A O 1
ATOM 2085 N N . ASN A 1 273 ? -27.059 13.134 -5.117 1.00 86.31 273 ASN A N 1
ATOM 2086 C CA . ASN A 1 273 ? -26.007 13.806 -5.865 1.00 86.31 273 ASN A CA 1
ATOM 2087 C C . ASN A 1 273 ? -25.989 13.236 -7.286 1.00 86.31 273 ASN A C 1
ATOM 2089 O O . ASN A 1 273 ? -26.045 12.022 -7.447 1.00 86.31 273 ASN A O 1
ATOM 2093 N N . ASN A 1 274 ? -25.861 14.082 -8.307 1.00 89.31 274 ASN A N 1
ATOM 2094 C CA . ASN A 1 274 ? -25.604 13.606 -9.664 1.00 89.31 274 ASN A CA 1
ATOM 2095 C C . ASN A 1 274 ? -24.090 13.632 -9.924 1.00 89.31 274 ASN A C 1
ATOM 2097 O O . ASN A 1 274 ? -23.486 14.706 -9.910 1.00 89.31 274 ASN A O 1
ATOM 2101 N N . LEU A 1 275 ? -23.486 12.457 -10.110 1.00 87.00 275 LEU A N 1
ATOM 2102 C CA . LEU A 1 275 ? -22.060 12.264 -10.383 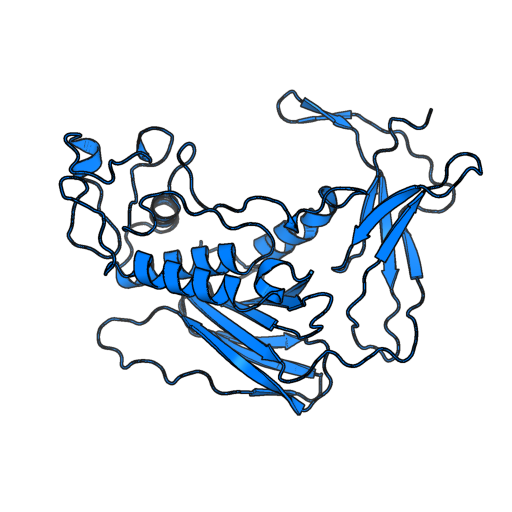1.00 87.00 275 LEU A CA 1
ATOM 2103 C C . LEU A 1 275 ? -21.908 11.602 -11.755 1.00 87.00 275 LEU A C 1
ATOM 2105 O O . LEU A 1 275 ? -22.313 10.456 -11.950 1.00 87.00 275 LEU A O 1
ATOM 2109 N N . ASP A 1 276 ? -21.376 12.349 -12.722 1.00 86.88 276 ASP A N 1
ATOM 2110 C CA . ASP A 1 276 ? -21.192 11.903 -14.111 1.00 86.88 276 ASP A CA 1
ATOM 2111 C C . ASP A 1 276 ? -22.469 11.321 -14.747 1.00 86.88 276 ASP A C 1
ATOM 2113 O O . ASP A 1 276 ? -22.442 10.334 -15.479 1.00 86.88 276 ASP A O 1
ATOM 2117 N N . GLY A 1 277 ? -23.619 11.936 -14.449 1.00 90.25 277 GLY A N 1
ATOM 2118 C CA . GLY A 1 277 ? -24.926 11.493 -14.935 1.00 90.25 277 GLY A CA 1
ATOM 2119 C C . GLY A 1 277 ? -25.571 10.376 -14.110 1.00 90.25 277 GLY A C 1
ATOM 2120 O O . GLY A 1 277 ? -26.691 9.983 -14.431 1.00 90.25 277 GLY A O 1
ATOM 2121 N N . ASN A 1 278 ? -24.919 9.903 -13.045 1.00 89.62 278 ASN A N 1
ATOM 2122 C CA . ASN A 1 278 ? -25.446 8.877 -12.150 1.00 89.62 278 ASN A CA 1
ATOM 2123 C C . ASN A 1 278 ? -25.990 9.501 -10.867 1.00 89.62 278 ASN A C 1
ATOM 2125 O O . ASN A 1 278 ? -25.319 10.297 -10.212 1.00 89.62 278 ASN A O 1
ATOM 2129 N N . ASP A 1 279 ? -27.196 9.096 -10.495 1.00 90.25 279 ASP A N 1
ATOM 2130 C CA . ASP A 1 279 ? -27.837 9.507 -9.254 1.00 90.25 279 ASP A CA 1
ATOM 2131 C C . ASP A 1 279 ? -27.306 8.661 -8.090 1.00 90.25 279 ASP A C 1
ATOM 2133 O O . ASP A 1 279 ? -27.510 7.450 -8.031 1.00 90.25 279 ASP A O 1
ATOM 2137 N N . VAL A 1 280 ? -26.611 9.315 -7.161 1.00 86.88 280 VAL A N 1
ATOM 2138 C CA . VAL A 1 280 ? -25.987 8.704 -5.986 1.00 86.88 280 VAL A CA 1
ATOM 2139 C C . VAL A 1 280 ? -26.659 9.249 -4.724 1.00 86.88 280 VAL A C 1
ATOM 2141 O O . VAL A 1 280 ? -26.530 10.445 -4.435 1.00 86.88 280 VAL A O 1
ATOM 2144 N N . PRO A 1 281 ? -27.389 8.419 -3.958 1.00 87.75 281 PRO A N 1
ATOM 2145 C CA . PRO A 1 281 ? -28.019 8.864 -2.723 1.00 87.75 281 PRO A CA 1
ATOM 2146 C C . PRO A 1 281 ? -26.961 9.250 -1.686 1.00 87.75 281 PRO A C 1
ATOM 2148 O O . PRO A 1 281 ? -25.929 8.594 -1.534 1.00 87.75 281 PRO A O 1
ATOM 2151 N N . GLN A 1 282 ? -27.224 10.328 -0.952 1.00 88.50 282 GLN A N 1
ATOM 2152 C CA . GLN A 1 282 ? -26.433 10.690 0.214 1.00 88.50 282 GLN A CA 1
ATOM 2153 C C . GLN A 1 282 ? -26.628 9.646 1.310 1.00 88.50 282 GLN A C 1
ATOM 2155 O O . GLN A 1 282 ? -27.749 9.251 1.630 1.00 88.50 282 GLN A O 1
ATOM 2160 N N . ARG A 1 283 ? -25.512 9.241 1.908 1.00 91.06 283 ARG A N 1
ATOM 2161 C CA . ARG A 1 283 ? -25.462 8.268 2.995 1.00 91.06 283 ARG A CA 1
ATOM 2162 C C . ARG A 1 283 ? -25.231 8.980 4.324 1.00 91.06 283 ARG A C 1
ATOM 2164 O O . ARG A 1 283 ? -24.625 10.050 4.369 1.00 91.06 283 ARG A O 1
ATOM 2171 N N . ILE A 1 284 ? -25.723 8.385 5.401 1.00 92.31 284 ILE A N 1
ATOM 2172 C CA . ILE A 1 284 ? -25.513 8.858 6.768 1.00 92.31 284 ILE A CA 1
ATOM 2173 C C . ILE A 1 284 ? -24.210 8.251 7.277 1.00 92.31 284 ILE A C 1
ATOM 2175 O O . ILE A 1 284 ? -24.096 7.030 7.354 1.00 92.31 284 ILE A O 1
ATOM 2179 N N . GLU A 1 285 ? -23.251 9.087 7.665 1.00 94.50 285 GLU A N 1
ATOM 2180 C CA . GLU A 1 285 ? -22.082 8.619 8.409 1.00 94.50 285 GLU A CA 1
ATOM 2181 C C . GLU A 1 285 ? -22.521 8.126 9.793 1.00 94.50 285 GLU A C 1
ATOM 2183 O O . GLU A 1 285 ? -23.091 8.881 10.590 1.00 94.50 285 GLU A O 1
ATOM 2188 N N . VAL A 1 286 ? -22.255 6.856 10.079 1.00 96.19 286 VAL A N 1
ATOM 2189 C CA . VAL A 1 286 ? -22.409 6.249 11.399 1.00 96.19 286 VAL A CA 1
ATOM 2190 C C . VAL A 1 286 ? -21.008 5.963 11.914 1.00 96.19 286 VAL A C 1
ATOM 2192 O O . VAL A 1 286 ? -20.337 5.076 11.398 1.00 96.19 286 VAL A O 1
ATOM 2195 N N . GLY A 1 287 ? -20.571 6.738 12.902 1.00 97.00 287 GLY A N 1
ATOM 2196 C CA . GLY A 1 287 ? -19.200 6.732 13.400 1.00 97.00 287 GLY A CA 1
ATOM 2197 C C . GLY A 1 287 ? -19.126 6.442 14.894 1.00 97.00 287 GLY A C 1
ATOM 2198 O O . GLY A 1 287 ? -20.045 6.763 15.663 1.00 97.00 287 GLY A O 1
ATOM 2199 N N . ALA A 1 288 ? -18.021 5.828 15.306 1.00 97.19 288 ALA A N 1
ATOM 2200 C CA . ALA A 1 288 ? -17.731 5.555 16.702 1.00 97.19 288 ALA A CA 1
ATOM 2201 C C . ALA A 1 288 ? -16.253 5.780 17.036 1.00 97.19 288 ALA A C 1
ATOM 2203 O O . ALA A 1 288 ? -15.357 5.358 16.312 1.00 97.19 288 ALA A O 1
ATOM 2204 N N . ASP A 1 289 ? -16.007 6.377 18.197 1.00 95.31 289 ASP A N 1
ATOM 2205 C CA . ASP A 1 289 ? -14.690 6.419 18.816 1.00 95.31 289 ASP A CA 1
ATOM 2206 C C . ASP A 1 289 ? -14.572 5.299 19.850 1.00 95.31 289 ASP A C 1
ATOM 2208 O O . ASP A 1 289 ? -15.519 5.004 20.589 1.00 95.31 289 ASP A O 1
ATOM 2212 N N . LEU A 1 290 ? -13.383 4.708 19.936 1.00 94.12 290 LEU A N 1
ATOM 2213 C CA . LEU A 1 290 ? -13.020 3.790 21.008 1.00 94.12 290 LEU A CA 1
ATOM 2214 C C . LEU A 1 290 ? -12.141 4.518 22.017 1.00 94.12 290 LEU A C 1
ATOM 2216 O O . LEU A 1 290 ? -11.193 5.214 21.643 1.00 94.12 290 LEU A O 1
ATOM 2220 N N . THR A 1 291 ? -12.414 4.342 23.309 1.00 90.94 291 THR A N 1
ATOM 2221 C CA . THR A 1 291 ? -11.435 4.764 24.312 1.00 90.94 291 THR A CA 1
ATOM 2222 C C . THR A 1 291 ? -10.181 3.904 24.202 1.00 90.94 291 THR A C 1
ATOM 2224 O O . THR A 1 291 ? -10.206 2.775 23.720 1.00 90.94 291 THR A O 1
ATOM 2227 N N . SER A 1 292 ? -9.057 4.449 24.653 1.00 84.31 292 SER A N 1
ATOM 2228 C CA . SER A 1 292 ? -7.770 3.763 24.654 1.00 84.31 292 SER A CA 1
ATOM 2229 C C . SER A 1 292 ? -7.365 3.494 26.108 1.00 84.31 292 SER A C 1
ATOM 2231 O O . SER A 1 292 ? -6.735 4.347 26.749 1.00 84.31 292 SER A O 1
ATOM 2233 N N . PRO A 1 293 ? -7.779 2.351 26.700 1.00 74.75 293 PRO A N 1
ATOM 2234 C CA . PRO A 1 293 ? -7.376 1.987 28.051 1.00 74.75 293 PRO A CA 1
ATOM 2235 C C . PRO A 1 293 ? -5.848 2.009 28.175 1.00 74.75 293 PRO A C 1
ATOM 2237 O O . PRO A 1 293 ? -5.138 1.454 27.341 1.00 74.75 293 PRO A O 1
ATOM 2240 N N . ALA A 1 294 ? -5.338 2.671 29.218 1.00 73.38 294 ALA A N 1
ATOM 2241 C CA . ALA A 1 294 ? -3.906 2.906 29.442 1.00 73.38 294 ALA A CA 1
ATOM 2242 C C . ALA A 1 294 ? -3.187 3.763 28.373 1.00 73.38 294 ALA A C 1
ATOM 2244 O O . ALA A 1 294 ? -1.957 3.791 28.352 1.00 73.38 294 ALA A O 1
ATOM 2245 N N . GLY A 1 295 ? -3.931 4.488 27.527 1.00 73.62 295 GLY A N 1
ATOM 2246 C CA . GLY A 1 295 ? -3.378 5.409 26.526 1.00 73.62 295 GLY A CA 1
ATOM 2247 C C . GLY A 1 295 ? -2.604 4.719 25.403 1.00 73.62 295 GLY A C 1
ATOM 2248 O O . GLY A 1 295 ? -1.773 5.359 24.764 1.00 73.62 295 GLY A O 1
ATOM 2249 N N . LYS A 1 296 ? -2.835 3.416 25.201 1.00 75.38 296 LYS A N 1
ATOM 2250 C CA . LYS A 1 296 ? -2.232 2.630 24.125 1.00 75.38 296 LYS A CA 1
ATOM 2251 C C . LYS A 1 296 ? -3.274 2.228 23.102 1.00 75.38 296 LYS A C 1
ATOM 2253 O O . LYS A 1 296 ? -4.355 1.748 23.455 1.00 75.38 296 LYS A O 1
ATOM 2258 N N . GLU A 1 297 ? -2.930 2.416 21.840 1.00 85.94 297 GLU A N 1
ATOM 2259 C CA . GLU A 1 297 ? -3.734 1.928 20.733 1.00 85.94 297 GLU A CA 1
ATOM 2260 C C . GLU A 1 297 ? -3.868 0.403 20.810 1.00 85.94 297 GLU A C 1
ATOM 2262 O O . GLU A 1 297 ? -2.942 -0.301 21.219 1.00 85.94 297 GLU A O 1
ATOM 2267 N N . GLN A 1 298 ? -5.039 -0.103 20.447 1.00 88.00 298 GLN A N 1
ATOM 2268 C CA . GLN A 1 298 ? -5.336 -1.527 20.391 1.00 88.00 298 GLN A CA 1
ATOM 2269 C C . GLN A 1 298 ? -5.961 -1.806 19.035 1.00 88.00 298 GLN A C 1
ATOM 2271 O O . GLN A 1 298 ? -6.770 -1.008 18.563 1.00 88.00 298 GLN A O 1
ATOM 2276 N N . LEU A 1 299 ? -5.609 -2.940 18.434 1.00 92.31 299 LEU A N 1
ATOM 2277 C CA . LEU A 1 299 ? -6.335 -3.423 17.269 1.00 92.31 299 LEU A CA 1
ATOM 2278 C C . LEU A 1 299 ? -7.776 -3.736 17.690 1.00 92.31 299 LEU A C 1
ATOM 2280 O O . LEU A 1 299 ? -7.990 -4.462 18.666 1.00 92.31 299 LEU A O 1
ATOM 2284 N N . ALA A 1 300 ? -8.748 -3.199 16.960 1.00 93.00 300 ALA A N 1
ATOM 2285 C CA . ALA A 1 300 ? -10.158 -3.443 17.209 1.00 93.00 300 ALA A CA 1
ATOM 2286 C C . ALA A 1 300 ? -10.941 -3.531 15.897 1.00 93.00 300 ALA A C 1
ATOM 2288 O O . ALA A 1 300 ? -10.585 -2.910 14.905 1.00 93.00 300 ALA A O 1
ATOM 2289 N N . GLU A 1 301 ? -12.035 -4.286 15.941 1.00 93.88 301 GLU A N 1
ATOM 2290 C CA . GLU A 1 301 ? -13.083 -4.292 14.922 1.00 93.88 301 GLU A CA 1
ATOM 2291 C C . GLU A 1 301 ? -14.353 -3.695 15.534 1.00 93.88 301 GLU A C 1
ATOM 2293 O O . GLU A 1 301 ? -14.811 -4.137 16.595 1.00 93.88 301 GLU A O 1
ATOM 2298 N N . VAL A 1 302 ? -14.959 -2.726 14.855 1.00 95.81 302 VAL A N 1
ATOM 2299 C CA . VAL A 1 302 ? -16.219 -2.096 15.251 1.00 95.81 302 VAL A CA 1
ATOM 2300 C C . VAL A 1 302 ? -17.320 -2.533 14.296 1.00 95.81 302 VAL A C 1
ATOM 2302 O O . VAL A 1 302 ? -17.310 -2.228 13.109 1.00 95.81 302 VAL A O 1
ATOM 2305 N N . THR A 1 303 ? -18.302 -3.265 14.826 1.00 96.56 303 THR A N 1
ATOM 2306 C CA . THR A 1 303 ? -19.498 -3.663 14.074 1.00 96.56 303 THR A CA 1
ATOM 2307 C C . THR A 1 303 ? -20.610 -2.641 14.267 1.00 96.56 303 THR A C 1
ATOM 2309 O O . THR A 1 303 ? -21.074 -2.418 15.387 1.00 96.56 303 THR A O 1
ATOM 2312 N N . PHE A 1 304 ? -21.098 -2.085 13.164 1.00 96.88 304 PHE A N 1
ATOM 2313 C CA . PHE A 1 304 ? -22.205 -1.140 13.143 1.00 96.88 304 PHE A CA 1
ATOM 2314 C C . PHE A 1 304 ? -23.518 -1.849 12.806 1.00 96.88 304 PHE A C 1
ATOM 2316 O O . PHE A 1 304 ? -23.584 -2.714 11.927 1.00 96.88 304 PHE A O 1
ATOM 2323 N N . ALA A 1 305 ? -24.593 -1.466 13.497 1.00 95.69 305 ALA A N 1
ATOM 2324 C CA . ALA A 1 305 ? -25.935 -1.968 13.236 1.00 95.69 305 ALA A CA 1
ATOM 2325 C C . ALA A 1 305 ? -26.994 -0.883 13.461 1.00 95.69 305 ALA A C 1
ATOM 2327 O O . ALA A 1 305 ? -26.917 -0.115 14.422 1.00 95.69 305 ALA A O 1
ATOM 2328 N N . VAL A 1 306 ? -28.020 -0.861 12.611 1.00 93.75 306 VAL A N 1
ATOM 2329 C CA . VAL A 1 306 ? -29.181 0.033 12.742 1.00 93.75 306 VAL A CA 1
ATOM 2330 C C . VAL A 1 306 ? -30.425 -0.749 13.115 1.00 93.75 306 VAL A C 1
ATOM 2332 O O . VAL A 1 306 ? -30.562 -1.927 12.799 1.00 93.75 306 VAL A O 1
ATOM 2335 N N . ARG A 1 307 ? -31.365 -0.073 13.770 1.00 93.19 307 ARG A N 1
ATOM 2336 C CA . ARG A 1 307 ? -32.706 -0.591 14.031 1.00 93.19 307 ARG A CA 1
ATOM 2337 C C . ARG A 1 307 ? -33.728 0.476 13.683 1.00 93.19 307 ARG A C 1
ATOM 2339 O O . ARG A 1 307 ? -33.639 1.599 14.174 1.00 93.19 307 ARG A O 1
ATOM 2346 N N . VAL A 1 308 ? -34.742 0.088 12.922 1.00 90.00 308 VAL A N 1
ATOM 2347 C CA . VAL A 1 308 ? -35.820 0.969 12.457 1.00 90.00 308 VAL A CA 1
ATOM 2348 C C . VAL A 1 308 ? -37.095 0.659 13.237 1.00 90.00 308 VAL A C 1
ATOM 2350 O O . VAL A 1 308 ? -37.427 -0.508 13.435 1.00 90.00 308 VAL A O 1
ATOM 2353 N N . ASN A 1 309 ? -37.802 1.691 13.713 1.00 89.50 309 ASN A N 1
ATOM 2354 C CA . ASN A 1 309 ? -39.126 1.586 14.352 1.00 89.50 309 ASN A CA 1
ATOM 2355 C C . ASN A 1 309 ? -39.254 0.505 15.449 1.00 89.50 309 ASN A C 1
ATOM 2357 O O . ASN A 1 309 ? -40.316 -0.078 15.646 1.00 89.50 309 ASN A O 1
ATOM 2361 N N . GLY A 1 310 ? -38.168 0.242 16.186 1.00 88.50 310 GLY A N 1
ATOM 2362 C CA . GLY A 1 310 ? -38.149 -0.744 17.271 1.00 88.50 310 GLY A CA 1
ATOM 2363 C C . GLY A 1 310 ? -38.071 -2.214 16.836 1.00 88.50 310 GLY A C 1
ATOM 2364 O O . GLY A 1 310 ? -38.263 -3.070 17.693 1.00 88.50 310 GLY A O 1
ATOM 2365 N N . GLY A 1 311 ? -37.776 -2.501 15.561 1.00 93.31 311 GLY A N 1
ATOM 2366 C CA . GLY A 1 311 ? -37.574 -3.860 15.033 1.00 93.31 311 GLY A CA 1
ATOM 2367 C C . GLY A 1 311 ? -36.263 -4.532 15.470 1.00 93.31 311 GLY A C 1
ATOM 2368 O O . GLY A 1 311 ? -35.713 -4.226 16.525 1.00 93.31 311 GLY A O 1
ATOM 2369 N N . ASP A 1 312 ? -35.738 -5.439 14.651 1.00 95.75 312 ASP A N 1
ATOM 2370 C CA . ASP A 1 312 ? -34.440 -6.073 14.911 1.00 95.75 312 ASP A CA 1
ATOM 2371 C C . ASP A 1 312 ? -33.273 -5.200 14.427 1.00 95.75 312 ASP A C 1
ATOM 2373 O O . ASP A 1 312 ? -33.436 -4.320 13.577 1.00 95.75 312 ASP A O 1
ATOM 2377 N N . TYR A 1 313 ? -32.084 -5.428 14.991 1.00 95.25 313 TYR A N 1
ATOM 2378 C CA . TYR A 1 313 ? -30.858 -4.799 14.504 1.00 95.25 313 TYR A CA 1
ATOM 2379 C C . TYR A 1 313 ? -30.403 -5.462 13.201 1.00 95.25 313 TYR A C 1
ATOM 2381 O O . TYR A 1 313 ? -30.191 -6.673 13.158 1.00 95.25 313 TYR A O 1
ATOM 2389 N N . ALA A 1 314 ? -30.197 -4.655 12.166 1.00 94.38 314 ALA A N 1
ATOM 2390 C CA . ALA A 1 314 ? -29.548 -5.052 10.927 1.00 94.38 314 ALA A CA 1
ATOM 2391 C C . ALA A 1 314 ? -28.097 -4.563 10.944 1.00 94.38 314 ALA A C 1
ATOM 2393 O O . ALA A 1 314 ? -27.846 -3.382 11.191 1.00 94.38 314 ALA A O 1
ATOM 2394 N N . ARG A 1 315 ? -27.141 -5.464 10.691 1.00 96.12 315 ARG A N 1
ATOM 2395 C CA . ARG A 1 315 ? -25.731 -5.090 10.517 1.00 96.12 315 ARG A CA 1
ATOM 2396 C C . ARG A 1 315 ? -25.597 -4.219 9.271 1.00 96.12 315 ARG A C 1
ATOM 2398 O O . ARG A 1 315 ? -26.141 -4.574 8.232 1.00 96.12 315 ARG A O 1
ATOM 2405 N N . ILE A 1 316 ? -24.851 -3.126 9.390 1.00 95.44 316 ILE A N 1
ATOM 2406 C CA . ILE A 1 316 ? -24.590 -2.178 8.297 1.00 95.44 316 ILE A CA 1
ATOM 2407 C C . ILE A 1 316 ? -23.109 -2.063 7.942 1.00 95.44 316 ILE A C 1
ATOM 2409 O O . ILE A 1 316 ? -22.802 -1.402 6.968 1.00 95.44 316 ILE A O 1
ATOM 2413 N N . GLY A 1 317 ? -22.213 -2.707 8.694 1.00 95.75 317 GLY A N 1
ATOM 2414 C CA . GLY A 1 317 ? -20.811 -2.883 8.317 1.00 95.75 317 GLY A CA 1
ATOM 2415 C C . GLY A 1 317 ? -19.913 -3.229 9.498 1.00 95.75 317 GLY A C 1
ATOM 2416 O O . GLY A 1 317 ? -20.361 -3.228 10.651 1.00 95.75 317 GLY A O 1
ATOM 2417 N N . VAL A 1 318 ? -18.668 -3.584 9.194 1.00 95.75 318 VAL A N 1
ATOM 2418 C CA . VAL A 1 318 ? -17.602 -3.845 10.168 1.00 95.75 318 VAL A CA 1
ATOM 2419 C C . VAL A 1 318 ? -16.355 -3.118 9.696 1.00 95.75 318 VAL A C 1
ATOM 2421 O O . VAL A 1 318 ? -15.928 -3.338 8.567 1.00 95.75 318 VAL A O 1
ATOM 2424 N N . ASP A 1 319 ? -15.799 -2.282 10.560 1.00 95.75 319 ASP A N 1
ATOM 2425 C CA . ASP A 1 319 ? -14.600 -1.499 10.285 1.00 95.75 319 ASP A CA 1
ATOM 2426 C C . ASP A 1 319 ? -13.482 -1.893 11.258 1.00 95.75 319 ASP A C 1
ATOM 2428 O O . ASP A 1 319 ? -13.731 -2.062 12.455 1.00 95.75 319 ASP A O 1
ATOM 2432 N N . ASP A 1 320 ? -12.271 -2.079 10.744 1.00 94.50 320 ASP A N 1
ATOM 2433 C CA . ASP A 1 320 ? -11.087 -2.530 11.476 1.00 94.50 320 ASP A CA 1
ATOM 2434 C C . ASP A 1 320 ? -9.945 -1.503 11.494 1.00 94.50 320 ASP A C 1
ATOM 2436 O O . ASP A 1 320 ? -8.880 -1.777 12.056 1.00 94.50 320 ASP A O 1
ATOM 2440 N N . ASN A 1 321 ? -10.170 -0.307 10.940 1.00 92.56 321 ASN A N 1
ATOM 2441 C CA . ASN A 1 321 ? -9.181 0.757 10.879 1.00 92.56 321 ASN A CA 1
ATOM 2442 C C . ASN A 1 321 ? -9.788 2.099 11.305 1.00 92.56 321 ASN A C 1
ATOM 2444 O O . ASN A 1 321 ? -10.654 2.654 10.644 1.00 92.56 321 ASN A O 1
ATOM 2448 N N . ALA A 1 322 ? -9.289 2.669 12.403 1.00 92.12 322 ALA A N 1
ATOM 2449 C CA . ALA A 1 322 ? -9.760 3.969 12.865 1.00 92.12 322 ALA A CA 1
ATOM 2450 C C . ALA A 1 322 ? -9.459 5.093 11.839 1.00 92.12 322 ALA A C 1
ATOM 2452 O O . ALA A 1 322 ? -8.390 5.089 11.219 1.00 92.12 322 ALA A O 1
ATOM 2453 N N . PRO A 1 323 ? -10.314 6.130 11.727 1.00 94.06 323 PRO A N 1
ATOM 2454 C CA . PRO A 1 323 ? -11.536 6.372 12.503 1.00 94.06 323 PRO A CA 1
ATOM 2455 C C . PRO A 1 323 ? -12.675 5.417 12.127 1.00 94.06 323 PRO A C 1
ATOM 2457 O O . PRO A 1 323 ? -13.026 5.332 10.962 1.00 94.06 323 PRO A O 1
ATOM 2460 N N . TYR A 1 324 ? -13.296 4.767 13.119 1.00 96.25 324 TYR A N 1
ATOM 2461 C CA . TYR A 1 324 ? -14.282 3.724 12.834 1.00 96.25 324 TYR A CA 1
ATOM 2462 C C . TYR A 1 324 ? -15.603 4.309 12.348 1.00 96.25 324 TYR A C 1
ATOM 2464 O O . TYR A 1 324 ? -16.285 5.014 13.108 1.00 96.25 324 TYR A O 1
ATOM 2472 N N . ARG A 1 325 ? -16.008 3.982 11.120 1.00 96.94 325 ARG A N 1
ATOM 2473 C CA . ARG A 1 325 ? -17.260 4.484 10.542 1.00 96.94 325 ARG A CA 1
ATOM 2474 C C . ARG A 1 325 ? -17.753 3.672 9.352 1.00 96.94 325 ARG A C 1
ATOM 2476 O O . ARG A 1 325 ? -17.013 2.988 8.663 1.00 96.94 325 ARG A O 1
ATOM 2483 N N . VAL A 1 326 ? -19.047 3.805 9.088 1.00 96.62 326 VAL A N 1
ATOM 2484 C CA . VAL A 1 326 ? -19.699 3.296 7.877 1.00 96.62 326 VAL A CA 1
ATOM 2485 C C . VAL A 1 326 ? -20.658 4.340 7.323 1.00 96.62 326 VAL A C 1
ATOM 2487 O O . VAL A 1 326 ? -21.170 5.190 8.056 1.00 96.62 326 VAL A O 1
ATOM 2490 N N . PHE A 1 327 ? -20.950 4.255 6.029 1.00 94.19 327 PHE A N 1
ATOM 2491 C CA . PHE A 1 327 ? -21.870 5.169 5.357 1.00 94.19 327 PHE A CA 1
ATOM 2492 C C . PHE A 1 327 ? -23.169 4.441 5.019 1.00 94.19 327 PHE A C 1
ATOM 2494 O O . PHE A 1 327 ? -23.267 3.722 4.029 1.00 94.19 327 PHE A O 1
ATOM 2501 N N . TYR A 1 328 ? -24.188 4.638 5.852 1.00 91.94 328 TYR A N 1
ATOM 2502 C CA . TYR A 1 328 ? -25.469 3.949 5.750 1.00 91.94 328 TYR A CA 1
ATOM 2503 C C . TYR A 1 328 ? -26.414 4.625 4.747 1.00 91.94 328 TYR A C 1
ATOM 2505 O O . TYR A 1 328 ? -26.732 5.810 4.877 1.00 91.94 328 TYR A O 1
ATOM 2513 N N . ASP A 1 329 ? -26.912 3.867 3.769 1.00 89.38 329 ASP A N 1
ATOM 2514 C CA . ASP A 1 329 ? -27.969 4.321 2.864 1.00 89.38 329 ASP A CA 1
ATOM 2515 C C . ASP A 1 329 ? -29.344 4.227 3.546 1.00 89.38 329 ASP A C 1
ATOM 2517 O O . ASP A 1 329 ? -29.883 3.146 3.785 1.00 89.38 329 ASP A O 1
ATOM 2521 N N . ALA A 1 330 ? -29.914 5.389 3.868 1.00 85.12 330 ALA A N 1
ATOM 2522 C CA . ALA A 1 330 ? -31.216 5.516 4.513 1.00 85.12 330 ALA A CA 1
ATOM 2523 C C . ALA A 1 330 ? -32.367 5.792 3.528 1.00 85.12 330 ALA A C 1
ATOM 2525 O O . ALA A 1 330 ? -33.479 6.057 3.976 1.00 85.12 330 ALA A O 1
ATOM 2526 N N . SER A 1 331 ? -32.137 5.739 2.212 1.00 81.44 331 SER A N 1
ATOM 2527 C CA . SER A 1 331 ? -33.158 6.057 1.198 1.00 81.44 331 SER A CA 1
ATOM 2528 C C . SER A 1 331 ? -34.393 5.148 1.253 1.00 81.44 331 SER A C 1
ATOM 2530 O O . SER A 1 331 ? -35.475 5.561 0.852 1.00 81.44 331 SER A O 1
ATOM 2532 N N . GLY A 1 332 ? -34.258 3.932 1.793 1.00 74.75 332 GLY A N 1
ATOM 2533 C CA . GLY A 1 332 ? -35.371 3.003 2.015 1.00 74.75 332 GLY A CA 1
ATOM 2534 C C . GLY A 1 332 ? -36.166 3.227 3.310 1.00 74.75 332 GLY A C 1
ATOM 2535 O O . GLY A 1 332 ? -37.070 2.443 3.597 1.00 74.75 332 GLY A O 1
ATOM 2536 N N . LEU A 1 333 ? -35.812 4.233 4.118 1.00 72.25 333 LEU A N 1
ATOM 2537 C CA . LEU A 1 333 ? -36.478 4.565 5.380 1.00 72.25 333 LEU A CA 1
ATOM 2538 C C . LEU A 1 333 ? -37.488 5.704 5.168 1.00 72.25 333 LEU A C 1
ATOM 2540 O O . LEU A 1 333 ? -37.229 6.842 5.555 1.00 72.25 333 LEU A O 1
ATOM 2544 N N . GLU A 1 334 ? -38.629 5.390 4.551 1.00 56.97 334 GLU A N 1
ATOM 2545 C CA . GLU A 1 334 ? -39.824 6.256 4.533 1.00 56.97 334 GLU A CA 1
ATOM 2546 C C . GLU A 1 334 ? -40.826 5.876 5.637 1.00 56.97 334 GLU A C 1
ATOM 2548 O O . GLU A 1 334 ? -41.008 4.665 5.913 1.00 56.97 334 GLU A O 1
#

Secondary structure (DSSP, 8-state):
--S-THHHHHHHHGGGGG-SSS--GGGSEE-S-BTTTB-HHHHHHHHHSS--HHHHHHHHHHHHHHHHHSSSEE-PPTTGGGT---SSSGGGG---SS----TTTTT---TT-S--TTS----TTSHHHHHHHHHHHHHHH-HHHHHSEEEEEE--SSSSEEEEEEE-TTT--EEEEEEE-SSS-EEEEEE-SS-TT-EEEEEEEE----TTPPPPPPPPPEE--TTSEEEEEE-TTEEEEEEESSPPPPPSSPPPEEEEESPTT------EEEETTEEEEPPEEEEEEEP-GGG------EEEEE-STT-PPEEEEEE-SSSEEEEE--TT--

Sequence (334 aa):
GGAGADALRNLFADDDYYTDADSNAYSLPTFIGNHDRGRFAHFLDEDNGPLPDAERLARIKLAHALMFFARGVPVIYYGDEQGFVGDGDDKNARQDMFPSQVASYNDDDLVGTDATTADDNFDETHPLYTSFGDLARLYRAHPALQTGAQIHRLSSSARGIYAFSRVDRDEQIEYVVAVNNSDNTETATIPTFYATGQTFTPIAEDGFMADGQPAPAPPAATTTDENGALTVSVRPYGFTIYKADTALPASTVAPDIIINSPSRGQHFDPKVNNLDGNDVPQRIEVGADLTSPAGKEQLAEVTFAVRVNGGDYARIGVDDNAPYRVFYDASGLE

Foldseek 3Di:
DFWWCVVVVVVVVCQQQQFWDPGGQLAAEDECADQAWFDNLQVVCVVPPDDDLLQSLLLLLLVQLCQQQPRYHYDDYPCVLLQQGFPTGHVRRVQDLAQDPDPRQQPDDGRQDPDGSNHNRPDCPGSSNVSNVVSVVVSVVDVQSNRFAWEFWDIDRGFFKGWIWGADPVQQKIKIKIFGADQAWDKDWTADQDAWFFKWAWDDKDGGDDPPDPDDDDDGIDIQHRRRTDIDIHGHSMMTMIITPGHHDDDPDFWDKDWPPDDVPDDDDWDWDQDPNDTHIFFGKTWIDTDDVVPGDDFDKDWDWDDDPPDDTDTTGIHGYPRDIHTHDCVVPD

Radius of gyration: 22.6 Å; chains: 1; bounding box: 68×33×66 Å

pLDDT: mean 93.29, std 6.09, range [56.97, 98.81]